Protein AF-A0A516NGD2-F1 (afdb_monomer_lite)

Sequence (242 aa):
MRISSAGPEMNFVAGRLASAFHQLCGKLHDHTSGAADYTRKVGEILSGVDQRSRPSSEFSTPTPTTPVSAVPTPAPTGPALLSGRQALDDLATRYGDRIVFHGTADPLDRLEPRQMSWADGTGRRYPDGEPAICADASYDIPMFMALFKGRTRYGYGTDADGNVIYRAKGAATEDMSGYTGHVHVMDRRHFQLIDLQAPQDWPDPLNGPRTPELRSSTAVEPFAIVKVTMDDFPHPINDYDT

Organism: NCBI:txid1823

Structure (mmCIF, N/CA/C/O backbone):
data_AF-A0A516NGD2-F1
#
_entry.id   AF-A0A516NGD2-F1
#
loop_
_atom_site.group_PDB
_atom_site.id
_atom_site.type_symbol
_atom_site.label_atom_id
_atom_site.label_alt_id
_atom_site.label_comp_id
_atom_site.label_asym_id
_atom_site.label_entity_id
_atom_site.label_seq_id
_atom_site.pdbx_PDB_ins_code
_atom_site.Cartn_x
_atom_site.Cartn_y
_atom_site.Cartn_z
_atom_site.occupancy
_atom_site.B_iso_or_equiv
_atom_site.auth_seq_id
_atom_site.auth_comp_id
_atom_site.auth_asym_id
_atom_site.auth_atom_id
_atom_site.pdbx_PDB_model_num
ATOM 1 N N . MET A 1 1 ? 41.401 19.133 33.599 1.00 40.09 1 MET A N 1
ATOM 2 C CA . MET A 1 1 ? 40.013 18.633 33.676 1.00 40.09 1 MET A CA 1
ATOM 3 C C . MET A 1 1 ? 39.516 18.489 32.241 1.00 40.09 1 MET A C 1
ATOM 5 O O . MET A 1 1 ? 39.347 19.498 31.574 1.00 40.09 1 MET A O 1
ATOM 9 N N . ARG A 1 2 ? 39.472 17.262 31.708 1.00 30.81 2 ARG A N 1
ATOM 10 C CA . ARG A 1 2 ? 39.051 16.947 30.330 1.00 30.81 2 ARG A CA 1
ATOM 11 C C . ARG A 1 2 ? 37.860 15.997 30.429 1.00 30.81 2 ARG A C 1
ATOM 13 O O . ARG A 1 2 ? 37.942 15.025 31.171 1.00 30.81 2 ARG A O 1
ATOM 20 N N . ILE A 1 3 ? 36.777 16.314 29.729 1.00 33.97 3 ILE A N 1
ATOM 21 C CA . ILE A 1 3 ? 35.578 15.479 29.622 1.00 33.97 3 ILE A CA 1
ATOM 22 C C . ILE A 1 3 ? 35.784 14.581 28.396 1.00 33.97 3 ILE A C 1
ATOM 24 O O . ILE A 1 3 ? 36.011 15.094 27.302 1.00 33.97 3 ILE A O 1
ATOM 28 N N . SER A 1 4 ? 35.772 13.260 28.597 1.00 33.34 4 SER A N 1
ATOM 29 C CA . SER A 1 4 ? 35.806 12.265 27.519 1.00 33.34 4 SER A CA 1
ATOM 30 C C . SER A 1 4 ? 34.450 12.189 26.827 1.00 33.34 4 SER A C 1
ATOM 32 O O . SER A 1 4 ? 33.427 11.982 27.478 1.00 33.34 4 SER A O 1
ATOM 34 N N . SER A 1 5 ? 34.466 12.317 25.504 1.00 37.28 5 SER A N 1
ATOM 35 C CA . SER A 1 5 ? 33.369 11.979 24.604 1.00 37.28 5 SER A CA 1
ATOM 36 C C . SER A 1 5 ? 33.184 10.459 24.534 1.00 37.28 5 SER A C 1
ATOM 38 O O . SER A 1 5 ? 34.148 9.710 24.378 1.00 37.28 5 SER A O 1
ATOM 40 N N . ALA A 1 6 ? 31.937 10.001 24.644 1.00 37.28 6 ALA A N 1
ATOM 41 C CA . ALA A 1 6 ? 31.555 8.631 24.318 1.00 37.28 6 ALA A CA 1
ATOM 42 C C . ALA A 1 6 ? 31.657 8.419 22.795 1.00 37.28 6 ALA A C 1
ATOM 44 O O . ALA A 1 6 ? 31.243 9.279 22.018 1.00 37.28 6 ALA A O 1
ATOM 45 N N . GLY A 1 7 ? 32.275 7.307 22.389 1.00 33.75 7 GLY A N 1
ATOM 46 C CA . GLY A 1 7 ? 32.636 7.006 21.003 1.00 33.75 7 GLY A CA 1
ATOM 47 C C . GLY A 1 7 ? 31.509 6.403 20.143 1.00 33.75 7 GLY A C 1
ATOM 48 O O . GLY A 1 7 ? 30.441 6.069 20.654 1.00 33.75 7 GLY A O 1
ATOM 49 N N . PRO A 1 8 ? 31.763 6.221 18.831 1.00 39.81 8 PRO A N 1
ATOM 50 C CA . PRO A 1 8 ? 30.771 5.848 17.818 1.00 39.81 8 PRO A CA 1
ATOM 51 C C . PRO A 1 8 ? 30.452 4.341 17.741 1.00 39.81 8 PRO A C 1
ATOM 53 O O . PRO A 1 8 ? 29.758 3.902 16.827 1.00 39.81 8 PRO A O 1
ATOM 56 N N . GLU A 1 9 ? 30.918 3.525 18.688 1.00 38.12 9 GLU A N 1
ATOM 57 C CA . GLU A 1 9 ? 30.808 2.060 18.598 1.00 38.12 9 GLU A CA 1
ATOM 58 C C . GLU A 1 9 ? 29.441 1.481 19.008 1.00 38.12 9 GLU A C 1
ATOM 60 O O . GLU A 1 9 ? 29.135 0.344 18.656 1.00 38.12 9 GLU A O 1
ATOM 65 N N . MET A 1 10 ? 28.565 2.240 19.681 1.00 34.88 10 MET A N 1
ATOM 66 C CA . MET A 1 10 ? 27.264 1.701 20.121 1.00 34.88 10 MET A CA 1
ATOM 67 C C . MET A 1 10 ? 26.195 1.625 19.018 1.00 34.88 10 MET A C 1
ATOM 69 O O . MET A 1 10 ? 25.249 0.850 19.147 1.00 34.88 10 MET A O 1
ATOM 73 N N . ASN A 1 11 ? 26.359 2.341 17.900 1.00 39.69 11 ASN A N 1
ATOM 74 C CA . ASN A 1 11 ? 25.384 2.310 16.799 1.00 39.69 11 ASN A CA 1
ATOM 75 C C . ASN A 1 11 ? 25.588 1.132 15.832 1.00 39.69 11 ASN A C 1
ATOM 77 O O . ASN A 1 11 ? 24.673 0.778 15.093 1.00 39.69 11 ASN A O 1
ATOM 81 N N . PHE A 1 12 ? 26.749 0.469 15.865 1.00 36.31 12 PHE A N 1
ATOM 82 C CA . PHE A 1 12 ? 27.042 -0.655 14.967 1.00 36.31 12 PHE A CA 1
ATOM 83 C C . PHE A 1 12 ? 26.477 -1.997 15.472 1.00 36.31 12 PHE A C 1
ATOM 85 O O . PHE A 1 12 ? 26.238 -2.919 14.691 1.00 36.31 12 PHE A O 1
ATOM 92 N N . VAL A 1 13 ? 26.216 -2.109 16.780 1.00 36.56 13 VAL A N 1
ATOM 93 C CA . VAL A 1 13 ? 25.693 -3.336 17.409 1.00 36.56 13 VAL A CA 1
ATOM 94 C C . VAL A 1 13 ? 24.165 -3.434 17.283 1.00 36.56 13 VAL A C 1
ATOM 96 O O . VAL A 1 13 ? 23.640 -4.528 17.082 1.00 36.56 13 VAL A O 1
ATOM 99 N N . ALA A 1 14 ? 23.449 -2.303 17.294 1.00 37.84 14 ALA A N 1
ATOM 100 C CA . ALA A 1 14 ? 21.992 -2.271 17.132 1.00 37.84 14 ALA A CA 1
ATOM 101 C C . ALA A 1 14 ? 21.538 -2.672 15.710 1.00 37.84 14 ALA A C 1
ATOM 103 O O . ALA A 1 14 ? 20.575 -3.422 15.559 1.00 37.84 14 ALA A O 1
ATOM 104 N N . GLY A 1 15 ? 22.278 -2.265 14.670 1.00 36.03 15 GLY A N 1
ATOM 105 C CA . GLY A 1 15 ? 21.967 -2.618 13.276 1.00 36.03 15 GLY A CA 1
ATOM 106 C C . GLY A 1 15 ? 22.155 -4.107 12.951 1.00 36.03 15 GLY A C 1
ATOM 107 O O . GLY A 1 15 ? 21.374 -4.690 12.198 1.00 36.03 15 GLY A O 1
ATOM 108 N N . ARG A 1 16 ? 23.140 -4.774 13.572 1.00 34.38 16 ARG A N 1
ATOM 109 C CA . ARG A 1 16 ? 23.372 -6.219 13.372 1.00 34.38 16 ARG A CA 1
ATOM 110 C C . ARG A 1 16 ? 22.339 -7.109 14.074 1.00 34.38 16 ARG A C 1
ATOM 112 O O . ARG A 1 16 ? 22.075 -8.207 13.590 1.00 34.38 16 ARG A O 1
ATOM 119 N N . LEU A 1 17 ? 21.718 -6.640 15.159 1.00 34.41 17 LEU A N 1
ATOM 120 C CA . LEU A 1 17 ? 20.664 -7.381 15.868 1.00 34.41 17 LEU A CA 1
ATOM 121 C C . LEU A 1 17 ? 19.317 -7.363 15.123 1.00 34.41 17 LEU A C 1
ATOM 123 O O . LEU A 1 17 ? 18.627 -8.380 15.109 1.00 34.41 17 LEU A O 1
ATOM 127 N N . ALA A 1 18 ? 18.974 -6.271 14.430 1.00 37.66 18 ALA A N 1
ATOM 128 C CA . ALA A 1 18 ? 17.746 -6.191 13.630 1.00 37.66 18 ALA A CA 1
ATOM 129 C C . ALA A 1 18 ? 17.796 -7.078 12.367 1.00 37.66 18 ALA A C 1
ATOM 131 O O . ALA A 1 18 ? 16.815 -7.741 12.025 1.00 37.66 18 ALA A O 1
ATOM 132 N N . SER A 1 19 ? 18.963 -7.164 11.716 1.00 33.22 19 SER A N 1
ATOM 133 C CA . SER A 1 19 ? 19.155 -7.991 10.514 1.00 33.22 19 SER A CA 1
ATOM 134 C C . SER A 1 19 ? 19.161 -9.499 10.828 1.00 33.22 19 SER A C 1
ATOM 136 O O . SER A 1 19 ? 18.585 -10.300 10.089 1.00 33.22 19 SER A O 1
ATOM 138 N N . ALA A 1 20 ? 19.709 -9.893 11.985 1.00 33.31 20 ALA A N 1
ATOM 139 C CA . ALA A 1 20 ? 19.656 -11.277 12.458 1.00 33.31 20 ALA A CA 1
ATOM 140 C C . ALA A 1 20 ? 18.236 -11.718 12.871 1.00 33.31 20 ALA A C 1
ATOM 142 O O . ALA A 1 20 ? 17.899 -12.890 12.714 1.00 33.31 20 ALA A O 1
ATOM 143 N N . PHE A 1 21 ? 17.379 -10.798 13.336 1.00 34.06 21 PHE A N 1
ATOM 144 C CA . PHE A 1 21 ? 15.986 -11.103 13.690 1.00 34.06 21 PHE A CA 1
ATOM 145 C C . PHE A 1 21 ? 15.119 -11.376 12.447 1.00 34.06 21 PHE A C 1
ATOM 147 O O . PHE A 1 21 ? 14.371 -12.352 12.429 1.00 34.06 21 PHE A O 1
ATOM 154 N N . HIS A 1 22 ? 15.301 -10.615 11.360 1.00 37.09 22 HIS A N 1
ATOM 155 C CA . HIS A 1 22 ? 14.610 -10.875 10.087 1.00 37.09 22 HIS A CA 1
ATOM 156 C C . HIS A 1 22 ? 15.012 -12.222 9.454 1.00 37.09 22 HIS A C 1
ATOM 158 O O . HIS A 1 22 ? 14.155 -12.955 8.959 1.00 37.09 22 HIS A O 1
ATOM 164 N N . GLN A 1 23 ? 16.293 -12.606 9.531 1.00 33.59 23 GLN A N 1
ATOM 165 C CA . GLN A 1 23 ? 16.748 -13.915 9.038 1.00 33.59 23 GLN A CA 1
ATOM 166 C C . GLN A 1 23 ? 16.315 -15.095 9.927 1.00 33.59 23 GLN A C 1
ATOM 168 O O . GLN A 1 23 ? 16.200 -16.218 9.431 1.00 33.59 23 GLN A O 1
ATOM 173 N N . LEU A 1 24 ? 16.053 -14.865 11.219 1.00 28.16 24 LEU A N 1
ATOM 174 C CA . LEU A 1 24 ? 15.573 -15.899 12.141 1.00 28.16 24 LEU A CA 1
ATOM 175 C C . LEU A 1 24 ? 14.060 -16.140 11.999 1.00 28.16 24 LEU A C 1
ATOM 177 O O . LEU A 1 24 ? 13.625 -17.292 12.022 1.00 28.16 24 LEU A O 1
ATOM 181 N N . CYS A 1 25 ? 13.266 -15.090 11.762 1.00 37.00 25 CYS A N 1
ATOM 182 C CA . CYS A 1 25 ? 11.826 -15.214 11.504 1.00 37.00 25 CYS A CA 1
ATOM 183 C C . CYS A 1 25 ? 11.520 -15.985 10.208 1.00 37.00 25 CYS A C 1
ATOM 185 O O . CYS A 1 25 ? 10.548 -16.735 10.165 1.00 37.00 25 CYS A O 1
ATOM 187 N N . GLY A 1 26 ? 12.390 -15.893 9.195 1.00 30.36 26 GLY A N 1
ATOM 188 C CA . GLY A 1 26 ? 12.274 -16.687 7.966 1.00 30.36 26 GLY A CA 1
ATOM 189 C C . GLY A 1 26 ? 12.570 -18.185 8.131 1.00 30.36 26 GLY A C 1
ATOM 190 O O . GLY A 1 26 ? 12.161 -18.971 7.285 1.00 30.36 26 GLY A O 1
ATOM 191 N N . LYS A 1 27 ? 13.256 -18.607 9.206 1.00 30.34 27 LYS A N 1
ATOM 192 C CA . LYS A 1 27 ? 13.671 -20.012 9.421 1.00 30.34 27 LYS A CA 1
ATOM 193 C C . LYS A 1 27 ? 12.853 -20.776 10.463 1.00 30.34 27 LYS A C 1
ATOM 195 O O . LYS A 1 27 ? 13.045 -21.980 10.600 1.00 30.34 27 LYS A O 1
ATOM 200 N N . LEU A 1 28 ? 11.940 -20.123 11.187 1.00 27.69 28 LEU A N 1
ATOM 201 C CA . LEU A 1 28 ? 11.088 -20.792 12.183 1.00 27.69 28 LEU A CA 1
ATOM 202 C C . LEU A 1 28 ? 9.712 -21.233 11.649 1.00 27.69 28 LEU A C 1
ATOM 204 O O . LEU A 1 28 ? 8.942 -21.830 12.395 1.00 27.69 28 LEU A O 1
ATOM 208 N N . HIS A 1 29 ? 9.402 -20.976 10.376 1.00 35.44 29 HIS A N 1
ATOM 209 C CA . HIS A 1 29 ? 8.104 -21.315 9.775 1.00 35.44 29 HIS A CA 1
ATOM 210 C C . HIS A 1 29 ? 7.992 -22.754 9.230 1.00 35.44 29 HIS A C 1
ATOM 212 O O . HIS A 1 29 ? 6.935 -23.123 8.728 1.00 35.44 29 HIS A O 1
ATOM 218 N N . ASP A 1 30 ? 9.025 -23.591 9.393 1.00 33.25 30 ASP A N 1
ATOM 219 C CA . ASP A 1 30 ? 9.012 -24.997 8.942 1.00 33.25 30 ASP A CA 1
ATOM 220 C C . ASP A 1 30 ? 8.508 -26.007 9.989 1.00 33.25 30 ASP A C 1
ATOM 222 O O . ASP A 1 30 ? 8.402 -27.202 9.711 1.00 33.25 30 ASP A O 1
ATOM 226 N N . HIS A 1 31 ? 8.118 -25.566 11.187 1.00 30.78 31 HIS A N 1
ATOM 227 C CA . HIS A 1 31 ? 7.516 -26.457 12.176 1.00 30.78 31 HIS A CA 1
ATOM 228 C C . HIS A 1 31 ? 6.387 -25.767 12.934 1.00 30.78 31 HIS A C 1
ATOM 230 O O . HIS A 1 31 ? 6.628 -25.064 13.907 1.00 30.78 31 HIS A O 1
ATOM 236 N N . THR A 1 32 ? 5.139 -26.015 12.532 1.00 33.62 32 THR A N 1
ATOM 237 C CA . THR A 1 32 ? 4.144 -26.716 13.371 1.00 33.62 32 THR A CA 1
ATOM 238 C C . THR A 1 32 ? 2.768 -26.714 12.708 1.00 33.62 32 THR A C 1
ATOM 240 O O . THR A 1 32 ? 1.991 -25.766 12.764 1.00 33.62 32 THR A O 1
ATOM 243 N N . SER A 1 33 ? 2.454 -27.857 12.106 1.00 35.91 33 SER A N 1
ATOM 244 C CA . SER A 1 33 ? 1.100 -28.330 11.848 1.00 35.91 33 SER A CA 1
ATOM 245 C C . SER A 1 33 ? 0.273 -28.326 13.139 1.00 35.91 33 SER A C 1
ATOM 247 O O . SER A 1 33 ? 0.744 -28.803 14.171 1.00 35.91 33 SER A O 1
ATOM 249 N N . GLY A 1 34 ? -0.974 -27.852 13.084 1.00 30.81 34 GLY A N 1
ATOM 250 C CA . GLY A 1 34 ? -1.869 -27.909 14.246 1.00 30.81 34 GLY A CA 1
ATOM 251 C C . GLY A 1 34 ? -3.224 -27.230 14.066 1.00 30.81 34 GLY A C 1
ATOM 252 O O . GLY A 1 34 ? -3.729 -26.609 14.994 1.00 30.81 34 GLY A O 1
ATOM 253 N N . ALA A 1 35 ? -3.817 -27.309 12.874 1.00 37.53 35 ALA A N 1
ATOM 254 C CA . ALA A 1 35 ? -5.177 -26.845 12.623 1.00 37.53 35 ALA A CA 1
ATOM 255 C C . ALA A 1 35 ? -6.201 -27.888 13.106 1.00 37.53 35 ALA A C 1
ATOM 257 O O . ALA A 1 35 ? -6.669 -28.690 12.307 1.00 37.53 35 ALA A O 1
ATOM 258 N N . ALA A 1 36 ? -6.520 -27.897 14.402 1.00 35.91 36 ALA A N 1
ATOM 259 C CA . ALA A 1 36 ? -7.745 -28.483 14.968 1.00 35.91 36 ALA A CA 1
ATOM 260 C C . ALA A 1 36 ? -7.751 -28.275 16.491 1.00 35.91 36 ALA A C 1
ATOM 262 O O . ALA A 1 36 ? -7.152 -29.081 17.183 1.00 35.91 36 ALA A O 1
ATOM 263 N N . ASP A 1 37 ? -8.365 -27.190 16.993 1.00 35.72 37 ASP A N 1
ATOM 264 C CA . ASP A 1 37 ? -9.028 -27.162 18.327 1.00 35.72 37 ASP A CA 1
ATOM 265 C C . ASP A 1 37 ? -9.559 -25.786 18.791 1.00 35.72 37 ASP A C 1
ATOM 267 O O . ASP A 1 37 ? -9.915 -25.602 19.956 1.00 35.72 37 ASP A O 1
ATOM 271 N N . TYR A 1 38 ? -9.674 -24.778 17.919 1.00 38.53 38 TYR A N 1
ATOM 272 C CA . TYR A 1 38 ? -9.992 -23.418 18.388 1.00 38.53 38 TYR A CA 1
ATOM 273 C C . TYR A 1 38 ? -11.460 -22.980 18.311 1.00 38.53 38 TYR A C 1
ATOM 275 O O . TYR A 1 38 ? -11.790 -21.880 18.751 1.00 38.53 38 TYR A O 1
ATOM 283 N N . THR A 1 39 ? -12.381 -23.831 17.851 1.00 39.03 39 THR A N 1
ATOM 284 C CA . THR A 1 39 ? -13.818 -23.490 17.815 1.00 39.03 39 THR A CA 1
ATOM 285 C C . THR A 1 39 ? -14.482 -23.525 19.200 1.00 39.03 39 THR A C 1
ATOM 287 O O . THR A 1 39 ? -15.638 -23.136 19.335 1.00 39.03 39 THR A O 1
ATOM 290 N N . ARG A 1 40 ? -13.766 -23.946 20.257 1.00 34.81 40 ARG A N 1
ATOM 291 C CA . ARG A 1 40 ? -14.310 -24.048 21.626 1.00 34.81 40 ARG A CA 1
ATOM 292 C C . ARG A 1 40 ? -13.938 -22.886 22.559 1.00 34.81 40 ARG A C 1
ATOM 294 O O . ARG A 1 40 ? -14.572 -22.731 23.593 1.00 34.81 40 ARG A O 1
ATOM 301 N N . LYS A 1 41 ? -12.967 -22.032 22.207 1.00 37.47 41 LYS A N 1
ATOM 302 C CA . LYS A 1 41 ? -12.427 -20.998 23.124 1.00 37.47 41 LYS A CA 1
ATOM 303 C C . LYS A 1 41 ? -12.948 -19.571 22.931 1.00 37.47 41 LYS A C 1
ATOM 305 O O . LYS A 1 41 ? -12.530 -18.676 23.656 1.00 37.47 41 LYS A O 1
ATOM 310 N N . VAL A 1 42 ? -13.888 -19.348 22.012 1.00 42.31 42 VAL A N 1
ATOM 311 C CA . VAL A 1 42 ? -14.516 -18.024 21.816 1.00 42.31 42 VAL A CA 1
ATOM 312 C C . VAL A 1 42 ? -15.747 -17.826 22.726 1.00 42.31 42 VAL A C 1
ATOM 314 O O . VAL A 1 42 ? -16.157 -16.696 22.961 1.00 42.31 42 VAL A O 1
ATOM 317 N N . GLY A 1 43 ? -16.291 -18.894 23.326 1.00 39.72 43 GLY A N 1
ATOM 318 C CA . GLY A 1 43 ? -17.470 -18.824 24.205 1.00 39.72 43 GLY A CA 1
ATOM 319 C C . GLY A 1 43 ? -17.202 -18.550 25.694 1.00 39.72 43 GLY A C 1
ATOM 320 O O . GLY A 1 43 ? -18.118 -18.153 26.403 1.00 39.72 43 GLY A O 1
ATOM 321 N N . GLU A 1 44 ? -15.974 -18.729 26.194 1.00 40.25 44 GLU A N 1
ATOM 322 C CA . GLU A 1 44 ? -15.703 -18.703 27.648 1.00 40.25 44 GLU A CA 1
ATOM 323 C C . GLU A 1 44 ? -15.077 -17.394 28.168 1.00 40.25 44 GLU A C 1
ATOM 325 O O . GLU A 1 44 ? -15.012 -17.184 29.376 1.00 40.25 44 GLU A O 1
ATOM 330 N N . ILE A 1 45 ? -14.680 -16.459 27.296 1.00 43.56 45 ILE A N 1
ATOM 331 C CA . ILE A 1 45 ? -13.966 -15.230 27.713 1.00 43.56 45 ILE A CA 1
ATOM 332 C C . ILE A 1 45 ? -14.919 -14.065 28.070 1.00 43.56 45 ILE A C 1
ATOM 334 O O . ILE A 1 45 ? -14.492 -13.075 28.655 1.00 43.56 45 ILE A O 1
ATOM 338 N N . LEU A 1 46 ? -16.232 -14.203 27.844 1.00 37.50 46 LEU A N 1
ATOM 339 C CA . LEU A 1 46 ? -17.240 -13.213 28.274 1.00 37.50 46 LEU A CA 1
ATOM 340 C C . LEU A 1 46 ? -17.983 -13.580 29.574 1.00 37.50 46 LEU A C 1
ATOM 342 O O . LEU A 1 46 ? -18.929 -12.894 29.942 1.00 37.50 46 LEU A O 1
ATOM 346 N N . SER A 1 47 ? -17.549 -14.618 30.300 1.00 38.97 47 SER A N 1
ATOM 347 C CA . SER A 1 47 ? -18.214 -15.067 31.544 1.00 38.97 47 SER A CA 1
ATOM 348 C C . SER A 1 47 ? -17.366 -14.896 32.817 1.00 38.97 47 SER A C 1
ATOM 350 O O . SER A 1 47 ? -17.740 -15.389 33.877 1.00 38.97 47 SER A O 1
ATOM 352 N N . GLY A 1 48 ? -16.203 -14.240 32.729 1.00 33.75 48 GLY A N 1
ATOM 353 C CA . GLY A 1 48 ? -15.147 -14.332 33.748 1.00 33.75 48 GLY A CA 1
ATOM 354 C C . GLY A 1 48 ? -14.809 -13.062 34.530 1.00 33.75 48 GLY A C 1
ATOM 355 O O . GLY A 1 48 ? -13.783 -13.053 35.204 1.00 33.75 48 GLY A O 1
ATOM 356 N N . VAL A 1 49 ? -15.610 -11.996 34.452 1.00 36.03 49 VAL A N 1
ATOM 357 C CA . VAL A 1 49 ? -15.379 -10.763 35.228 1.00 36.03 49 VAL A CA 1
ATOM 358 C C . VAL A 1 49 ? -16.680 -10.339 35.895 1.00 36.03 49 VAL A C 1
ATOM 360 O O . VAL A 1 49 ? -17.382 -9.485 35.382 1.00 36.03 49 VAL A O 1
ATOM 363 N N . ASP A 1 50 ? -17.028 -11.011 36.992 1.00 35.88 50 ASP A N 1
ATOM 364 C CA . ASP A 1 50 ? -17.747 -10.413 38.128 1.00 35.88 50 ASP A CA 1
ATOM 365 C C . ASP A 1 50 ? -18.028 -11.476 39.194 1.00 35.88 50 ASP A C 1
ATOM 367 O O . ASP A 1 50 ? -19.137 -11.990 39.303 1.00 35.88 50 ASP A O 1
ATOM 371 N N . GLN A 1 51 ? -17.031 -11.824 40.016 1.00 34.78 51 GLN A N 1
ATOM 372 C CA . GLN A 1 51 ? -17.305 -12.393 41.340 1.00 34.78 51 GLN A CA 1
ATOM 373 C C . GLN A 1 51 ? -16.233 -12.007 42.369 1.00 34.78 51 GLN A C 1
ATOM 375 O O . GLN A 1 51 ? -15.046 -12.245 42.162 1.00 34.78 51 GLN A O 1
ATOM 380 N N . ARG A 1 52 ? -16.736 -11.571 43.539 1.00 30.41 52 ARG A N 1
ATOM 381 C CA . ARG A 1 52 ? -16.080 -11.305 44.842 1.00 30.41 52 ARG A CA 1
ATOM 382 C C . ARG A 1 52 ? -15.495 -9.885 44.946 1.00 30.41 52 ARG A C 1
ATOM 384 O O . ARG A 1 52 ? -14.479 -9.582 44.349 1.00 30.41 52 ARG A O 1
ATOM 391 N N . SER A 1 53 ? -16.050 -8.958 45.732 1.00 32.34 53 SER A N 1
ATOM 392 C CA . SER A 1 53 ? -16.374 -9.114 47.158 1.00 32.34 53 SER A CA 1
ATOM 393 C C . SER A 1 53 ? -17.321 -8.006 47.669 1.00 32.34 53 SER A C 1
ATOM 395 O O . SER A 1 53 ? -17.110 -6.828 47.403 1.00 32.34 53 SER A O 1
ATOM 397 N N . ARG A 1 54 ? -18.322 -8.391 48.470 1.00 34.34 54 ARG A N 1
ATOM 398 C CA . ARG A 1 54 ? -19.053 -7.580 49.476 1.00 34.34 54 ARG A CA 1
ATOM 399 C C . ARG A 1 54 ? -18.954 -8.368 50.799 1.00 34.34 54 ARG A C 1
ATOM 401 O O . ARG A 1 54 ? -18.852 -9.595 50.701 1.00 34.34 54 ARG A O 1
ATOM 408 N N . PRO A 1 55 ? -18.947 -7.752 52.001 1.00 41.56 55 PRO A N 1
ATOM 409 C CA . PRO A 1 55 ? -20.093 -7.008 52.560 1.00 41.56 55 PRO A CA 1
ATOM 410 C C . PRO A 1 55 ? -19.666 -5.676 53.239 1.00 41.56 55 PRO A C 1
ATOM 412 O O . PRO A 1 55 ? -18.483 -5.433 53.427 1.00 41.56 55 PRO A O 1
ATOM 415 N N . SER A 1 56 ? -20.543 -4.695 53.479 1.00 34.09 56 SER A N 1
ATOM 416 C CA . SER A 1 56 ? -21.557 -4.694 54.547 1.00 34.09 56 SER A CA 1
ATOM 417 C C . SER A 1 56 ? -22.739 -3.761 54.255 1.00 34.09 56 SER A C 1
ATOM 419 O O . SER A 1 56 ? -22.663 -2.843 53.445 1.00 34.09 56 SER A O 1
ATOM 421 N N . SER A 1 57 ? -23.841 -4.083 54.924 1.00 35.34 57 SER A N 1
ATOM 422 C CA . SER A 1 57 ? -25.195 -3.528 54.892 1.00 35.34 57 SER A CA 1
ATOM 423 C C . SER A 1 57 ? -25.320 -2.047 55.255 1.00 35.34 57 SER A C 1
ATOM 425 O O . SER A 1 57 ? -24.722 -1.637 56.240 1.00 35.34 57 SER A O 1
ATOM 427 N N . GLU A 1 58 ? -26.228 -1.331 54.576 1.00 32.88 58 GLU A N 1
ATOM 428 C CA . GLU A 1 58 ? -27.331 -0.589 55.214 1.00 32.88 58 GLU A CA 1
ATOM 429 C C . GLU A 1 58 ? -28.381 -0.102 54.184 1.00 32.88 58 GLU A C 1
ATOM 431 O O . GLU A 1 58 ? -28.075 0.514 53.170 1.00 32.88 58 GLU A O 1
ATOM 436 N N . PHE A 1 59 ? -29.625 -0.507 54.451 1.00 35.94 59 PHE A N 1
ATOM 437 C CA . PHE A 1 59 ? -30.928 0.130 54.212 1.00 35.94 59 PHE A CA 1
ATOM 438 C C . PHE A 1 59 ? -31.109 1.241 53.147 1.00 35.94 59 PHE A C 1
ATOM 440 O O . PHE A 1 59 ? -30.708 2.384 53.340 1.00 35.94 59 PHE A O 1
ATOM 447 N N . SER A 1 60 ? -31.910 0.943 52.112 1.00 35.62 60 SER A N 1
ATOM 448 C CA . SER A 1 60 ? -33.143 1.673 51.720 1.00 35.62 60 SER A CA 1
ATOM 449 C C . SER A 1 60 ? -33.624 1.185 50.348 1.00 35.62 60 SER A C 1
ATOM 451 O O . SER A 1 60 ? -32.868 1.186 49.382 1.00 35.62 60 SER A O 1
ATOM 453 N N . THR A 1 61 ? -34.882 0.758 50.245 1.00 43.06 61 THR A N 1
ATOM 454 C CA . THR A 1 61 ? -35.523 0.358 48.980 1.00 43.06 61 THR A CA 1
ATOM 455 C C . THR A 1 61 ? -36.198 1.547 48.298 1.00 43.06 61 THR A C 1
ATOM 457 O O . THR A 1 61 ? -37.122 2.114 48.886 1.00 43.06 61 THR A O 1
ATOM 460 N N . PRO A 1 62 ? -35.863 1.848 47.034 1.00 46.00 62 PRO A N 1
ATOM 461 C CA . PRO A 1 62 ? -36.778 2.502 46.118 1.00 46.00 62 PRO A CA 1
ATOM 462 C C . PRO A 1 62 ? -37.303 1.524 45.054 1.00 46.00 62 PRO A C 1
ATOM 464 O O . PRO A 1 62 ? -36.624 0.606 44.599 1.00 46.00 62 PRO A O 1
ATOM 467 N N . THR A 1 63 ? -38.563 1.745 44.705 1.00 44.97 63 THR A N 1
ATOM 468 C CA . THR A 1 63 ? -39.426 1.049 43.745 1.00 44.97 63 THR A CA 1
ATOM 469 C C . THR A 1 63 ? -38.738 0.728 42.404 1.00 44.97 63 THR A C 1
ATOM 471 O O . THR A 1 63 ? -38.072 1.604 41.850 1.00 44.97 63 THR A O 1
ATOM 474 N N . PRO A 1 64 ? -38.918 -0.477 41.822 1.00 41.09 64 PRO A N 1
ATOM 475 C CA . PRO A 1 64 ? -38.333 -0.811 40.528 1.00 41.09 64 PRO A CA 1
ATOM 476 C C . PRO A 1 64 ? -39.133 -0.161 39.392 1.00 41.09 64 PRO A C 1
ATOM 478 O O . PRO A 1 64 ? -40.208 -0.629 39.021 1.00 41.09 64 PRO A O 1
ATOM 481 N N . THR A 1 65 ? -38.591 0.909 38.813 1.00 46.06 65 THR A N 1
ATOM 482 C CA . THR A 1 65 ? -38.984 1.361 37.474 1.00 46.06 65 THR A CA 1
ATOM 483 C C . THR A 1 65 ? -38.241 0.494 36.465 1.00 46.06 65 THR A C 1
ATOM 485 O O . THR A 1 65 ? -37.012 0.497 36.413 1.00 46.06 65 THR A O 1
ATOM 488 N N . THR A 1 66 ? -38.985 -0.289 35.692 1.00 47.06 66 THR A N 1
ATOM 489 C CA . THR A 1 66 ? -38.485 -1.147 34.615 1.00 47.06 66 THR A CA 1
ATOM 490 C C . THR A 1 66 ? -37.592 -0.339 33.660 1.00 47.06 66 THR A C 1
ATOM 492 O O . THR A 1 66 ? -38.058 0.676 33.136 1.00 47.06 66 THR A O 1
ATOM 495 N N . PRO A 1 67 ? -36.335 -0.740 33.387 1.00 50.53 67 PRO A N 1
ATOM 496 C CA . PRO A 1 67 ? -35.568 -0.109 32.327 1.00 50.53 67 PRO A CA 1
ATOM 497 C C . PRO A 1 67 ? -36.203 -0.489 30.988 1.00 50.53 67 PRO A C 1
ATOM 499 O O . PRO A 1 67 ? -36.359 -1.667 30.660 1.00 50.53 67 PRO A O 1
ATOM 502 N N . VAL A 1 68 ? -36.600 0.527 30.225 1.00 52.09 68 VAL A N 1
ATOM 503 C CA . VAL A 1 68 ? -36.974 0.387 28.817 1.00 52.09 68 VAL A CA 1
ATOM 504 C C . VAL A 1 68 ? -35.794 -0.281 28.117 1.00 52.09 68 VAL A C 1
ATOM 506 O O . VAL A 1 68 ? -34.697 0.275 28.099 1.00 52.09 68 VAL A O 1
ATOM 509 N N . SER A 1 69 ? -36.000 -1.495 27.596 1.00 49.50 69 SER A N 1
ATOM 510 C CA . SER A 1 69 ? -35.011 -2.171 26.756 1.00 49.50 69 SER A CA 1
ATOM 511 C C . SER A 1 69 ? -34.657 -1.243 25.602 1.00 49.50 69 SER A C 1
ATOM 513 O O . SER A 1 69 ? -35.483 -1.005 24.721 1.00 49.50 69 SER A O 1
ATOM 515 N N . ALA A 1 70 ? -33.442 -0.697 25.626 1.00 53.53 70 ALA A N 1
ATOM 516 C CA . ALA A 1 70 ? -32.873 -0.054 24.460 1.00 53.53 70 ALA A CA 1
ATOM 517 C C . ALA A 1 70 ? -32.844 -1.107 23.349 1.00 53.53 70 ALA A C 1
ATOM 519 O O . ALA A 1 70 ? -32.246 -2.173 23.509 1.00 53.53 70 ALA A O 1
ATOM 520 N N . VAL A 1 71 ? -33.554 -0.834 22.255 1.00 57.66 71 VAL A N 1
ATOM 521 C CA . VAL A 1 71 ? -33.478 -1.642 21.038 1.00 57.66 71 VAL A CA 1
ATOM 522 C C . VAL A 1 71 ? -31.994 -1.735 20.662 1.00 57.66 71 VAL A C 1
ATOM 524 O O . VAL A 1 71 ? -31.356 -0.684 20.558 1.00 57.66 71 VAL A O 1
ATOM 527 N N . PRO A 1 72 ? -31.415 -2.940 20.498 1.00 47.78 72 PRO A N 1
ATOM 528 C CA . PRO A 1 72 ? -30.027 -3.061 20.087 1.00 47.78 72 PRO A CA 1
ATOM 529 C C . PRO A 1 72 ? -29.877 -2.407 18.716 1.00 47.78 72 PRO A C 1
ATOM 531 O O . PRO A 1 72 ? -30.459 -2.870 17.734 1.00 47.78 72 PRO A O 1
ATOM 534 N N . THR A 1 73 ? -29.126 -1.311 18.649 1.00 54.47 73 THR A N 1
ATOM 535 C CA . THR A 1 73 ? -28.717 -0.722 17.376 1.00 54.47 73 THR A CA 1
ATOM 536 C C . THR A 1 73 ? -27.949 -1.796 16.603 1.00 54.47 73 THR A C 1
ATOM 538 O O . THR A 1 73 ? -26.996 -2.350 17.161 1.00 54.47 73 THR A O 1
ATOM 541 N N . PRO A 1 74 ? -28.340 -2.144 15.363 1.00 52.34 74 PRO A N 1
ATOM 542 C CA . PRO A 1 74 ? -27.589 -3.110 14.576 1.00 52.34 74 PRO A CA 1
ATOM 543 C C . PRO A 1 74 ? -26.148 -2.617 14.430 1.00 52.34 74 PRO A C 1
ATOM 545 O O . PRO A 1 74 ? -25.910 -1.449 14.117 1.00 52.34 74 PRO A O 1
ATOM 548 N N . ALA A 1 75 ? -25.190 -3.503 14.709 1.00 57.09 75 ALA A N 1
ATOM 549 C CA . ALA A 1 75 ? -23.780 -3.212 14.499 1.00 57.09 75 ALA A CA 1
ATOM 550 C C . ALA A 1 75 ? -23.564 -2.834 13.021 1.00 57.09 75 ALA A C 1
ATOM 552 O O . ALA A 1 75 ? -24.178 -3.459 12.152 1.00 57.09 75 ALA A O 1
ATOM 553 N N . PRO A 1 76 ? -22.738 -1.817 12.719 1.00 59.44 76 PRO A N 1
ATOM 554 C CA . PRO A 1 76 ? -22.494 -1.409 11.342 1.00 59.44 76 PRO A CA 1
ATOM 555 C C . PRO A 1 76 ? -21.959 -2.595 10.531 1.00 59.44 76 PRO A C 1
ATOM 557 O O . PRO A 1 76 ? -20.977 -3.227 10.909 1.00 59.44 76 PRO A O 1
ATOM 560 N N . THR A 1 77 ? -22.626 -2.900 9.419 1.00 73.06 77 THR A N 1
ATOM 561 C CA . THR A 1 77 ? -22.378 -4.060 8.545 1.00 73.06 77 THR A CA 1
ATOM 562 C C . THR A 1 77 ? -21.180 -3.883 7.600 1.00 73.06 77 THR A C 1
ATOM 564 O O . THR A 1 77 ? -21.106 -4.557 6.580 1.00 73.06 77 THR A O 1
ATOM 567 N N . GLY A 1 78 ? -20.259 -2.967 7.903 1.00 82.94 78 GLY A N 1
ATOM 568 C CA . GLY A 1 78 ? -19.142 -2.599 7.031 1.00 82.94 78 GLY A CA 1
ATOM 569 C C . GLY A 1 78 ? -17.818 -2.465 7.784 1.00 82.94 78 GLY A C 1
ATOM 570 O O . GLY A 1 78 ? -17.791 -2.607 9.011 1.00 82.94 78 GLY A O 1
ATOM 571 N N . PRO A 1 79 ? -16.716 -2.185 7.068 1.00 92.56 79 PRO A N 1
ATOM 572 C CA . PRO A 1 79 ? -15.411 -1.998 7.684 1.00 92.56 79 PRO A CA 1
ATOM 573 C C . PRO A 1 79 ? -15.443 -0.897 8.742 1.00 92.56 79 PRO A C 1
ATOM 575 O O . PRO A 1 79 ? -16.081 0.145 8.570 1.00 92.56 79 PRO A O 1
ATOM 578 N N . ALA A 1 80 ? -14.683 -1.095 9.818 1.00 95.94 80 ALA A N 1
ATOM 579 C CA . ALA A 1 80 ? -14.437 -0.035 10.781 1.00 95.94 80 ALA A CA 1
ATOM 580 C C . ALA A 1 80 ? -13.697 1.124 10.095 1.00 95.94 80 ALA A C 1
ATOM 582 O O . ALA A 1 80 ? -12.623 0.929 9.524 1.00 95.94 80 ALA A O 1
ATOM 583 N N . LEU A 1 81 ? -14.258 2.331 10.163 1.00 97.31 81 LEU A N 1
ATOM 584 C CA . LEU A 1 81 ? -13.615 3.534 9.641 1.00 97.31 81 LEU A CA 1
ATOM 585 C C . LEU A 1 81 ? -12.776 4.179 10.742 1.00 97.31 81 LEU A C 1
ATOM 587 O O . LEU A 1 81 ? -13.300 4.587 11.778 1.00 97.31 81 LEU A O 1
ATOM 591 N N . LEU A 1 82 ? -11.472 4.256 10.506 1.00 98.19 82 LEU A N 1
ATOM 592 C CA . LEU A 1 82 ? -10.482 4.805 11.427 1.00 98.19 82 LEU A CA 1
ATOM 593 C C . LEU A 1 82 ? -9.699 5.926 10.736 1.00 98.19 82 LEU A C 1
ATOM 595 O O . LEU A 1 82 ? -9.874 6.195 9.543 1.00 98.19 82 LEU A O 1
ATOM 599 N N . SER A 1 83 ? -8.837 6.621 11.471 1.00 98.25 83 SER A N 1
ATOM 600 C CA . SER A 1 83 ? -8.013 7.691 10.903 1.00 98.25 83 SER A CA 1
ATOM 601 C C . SER A 1 83 ? -6.667 7.810 11.602 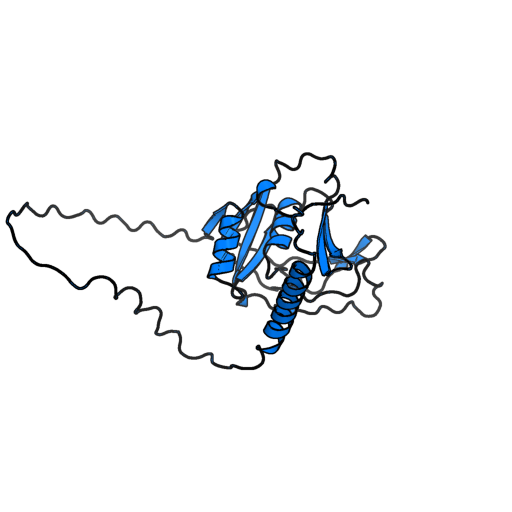1.00 98.25 83 SER A C 1
ATOM 603 O O . SER A 1 83 ? -6.569 7.577 12.806 1.00 98.25 83 SER A O 1
ATOM 605 N N . GLY A 1 84 ? -5.668 8.230 10.832 1.00 98.25 84 GLY A N 1
ATOM 606 C CA . GLY A 1 84 ? -4.328 8.542 11.302 1.00 98.25 84 GLY A CA 1
ATOM 607 C C . GLY A 1 84 ? -3.407 7.330 11.410 1.00 98.25 84 GLY A C 1
ATOM 608 O O . GLY A 1 84 ? -3.849 6.180 11.518 1.00 98.25 84 GLY A O 1
ATOM 609 N N . ARG A 1 85 ? -2.099 7.592 11.426 1.00 98.00 85 ARG A N 1
ATOM 610 C CA . ARG A 1 85 ? -1.067 6.549 11.525 1.00 98.00 85 ARG A CA 1
ATOM 611 C C . ARG A 1 85 ? -1.175 5.704 12.794 1.00 98.00 85 ARG A C 1
ATOM 613 O O . ARG A 1 85 ? -1.024 4.490 12.712 1.00 98.00 85 ARG A O 1
ATOM 620 N N . GLN A 1 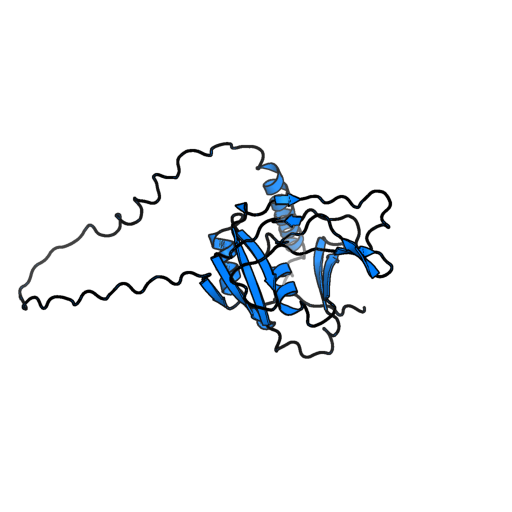86 ? -1.525 6.306 13.932 1.00 98.44 86 GLN A N 1
ATOM 621 C CA . GLN A 1 86 ? -1.661 5.572 15.197 1.00 98.44 86 GLN A CA 1
ATOM 622 C C . GLN A 1 86 ? -2.659 4.406 15.090 1.00 98.44 86 GLN A C 1
ATOM 624 O O . GLN A 1 86 ? -2.429 3.342 15.654 1.00 98.44 86 GLN A O 1
ATOM 629 N N . ALA A 1 87 ? -3.741 4.560 14.318 1.00 98.56 87 ALA A N 1
ATOM 630 C CA . ALA A 1 87 ? -4.690 3.471 14.105 1.00 98.56 87 ALA A CA 1
ATOM 631 C C . ALA A 1 87 ? -4.067 2.299 13.326 1.00 98.56 87 ALA A C 1
ATOM 633 O O . ALA A 1 87 ? -4.381 1.143 13.606 1.00 98.56 87 ALA A O 1
ATOM 634 N N . LEU A 1 88 ? -3.173 2.571 12.368 1.00 98.50 88 LEU A N 1
ATOM 635 C CA . LEU A 1 88 ? -2.421 1.528 11.665 1.00 98.50 88 LEU A CA 1
ATOM 636 C C . LEU A 1 88 ? -1.421 0.838 12.595 1.00 98.50 88 LEU A C 1
ATOM 638 O O . LEU A 1 88 ? -1.339 -0.388 12.568 1.00 98.50 88 LEU A O 1
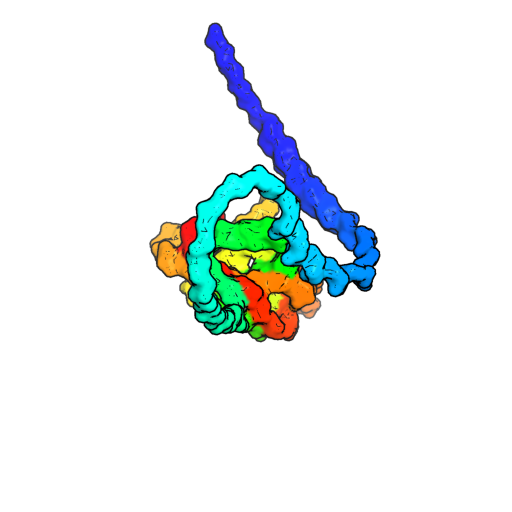ATOM 642 N N . ASP A 1 89 ? -0.730 1.595 13.449 1.00 98.38 89 ASP A N 1
ATOM 643 C CA . ASP A 1 89 ? 0.183 1.047 14.461 1.00 98.38 89 ASP A CA 1
ATOM 644 C C . ASP A 1 89 ? -0.537 0.115 15.443 1.00 98.38 89 ASP A C 1
ATOM 646 O O . ASP A 1 89 ? -0.071 -0.998 15.715 1.00 98.38 89 ASP A O 1
ATOM 650 N N . ASP A 1 90 ? -1.706 0.529 15.931 1.00 98.44 90 ASP A N 1
ATOM 651 C CA . ASP A 1 90 ? -2.523 -0.263 16.850 1.00 98.44 90 ASP A CA 1
ATOM 652 C C . ASP A 1 90 ? -3.007 -1.562 16.187 1.00 98.44 90 ASP A C 1
ATOM 654 O O . ASP A 1 90 ? -2.969 -2.636 16.798 1.00 98.44 90 ASP A O 1
ATOM 658 N N . LEU A 1 91 ? -3.436 -1.492 14.921 1.00 98.31 91 LEU A N 1
ATOM 659 C CA . LEU A 1 91 ? -3.856 -2.662 14.147 1.00 98.31 91 LEU A CA 1
ATOM 660 C C . LEU A 1 91 ? -2.681 -3.607 13.864 1.00 98.31 91 LEU A C 1
ATOM 662 O O . LEU A 1 91 ? -2.812 -4.812 14.092 1.00 98.31 91 LEU A O 1
ATOM 666 N N . ALA A 1 92 ? -1.537 -3.081 13.424 1.00 97.94 92 ALA A N 1
ATOM 667 C CA . ALA A 1 92 ? -0.324 -3.858 13.175 1.00 97.94 92 ALA A CA 1
ATOM 668 C C . ALA A 1 92 ? 0.159 -4.562 14.451 1.00 97.94 92 ALA A C 1
ATOM 670 O O . ALA A 1 92 ? 0.421 -5.763 14.433 1.00 97.94 92 ALA A O 1
ATOM 671 N N . THR A 1 93 ? 0.173 -3.855 15.582 1.00 98.19 93 THR A N 1
ATOM 672 C CA . THR A 1 93 ? 0.554 -4.415 16.889 1.00 98.19 93 THR A CA 1
ATOM 673 C C . THR A 1 93 ? -0.416 -5.503 17.344 1.00 98.19 93 THR A C 1
ATOM 675 O O . THR A 1 93 ? -0.006 -6.557 17.833 1.00 98.19 93 THR A O 1
ATOM 678 N N . ARG A 1 94 ? -1.723 -5.271 17.190 1.00 97.94 94 ARG A N 1
ATOM 679 C CA . ARG A 1 94 ? -2.758 -6.199 17.656 1.00 97.94 94 ARG A CA 1
ATOM 680 C C . ARG A 1 94 ? -2.840 -7.468 16.812 1.00 97.94 94 ARG A C 1
ATOM 682 O O . ARG A 1 94 ? -3.085 -8.553 17.352 1.00 97.94 94 ARG A O 1
ATOM 689 N N . TYR A 1 95 ? -2.722 -7.340 15.495 1.00 97.56 95 TYR A N 1
ATOM 690 C CA . TYR A 1 95 ? -2.982 -8.441 14.574 1.00 97.56 95 TYR A CA 1
ATOM 691 C C . TYR A 1 95 ? -1.719 -9.090 14.009 1.00 97.56 95 TYR A C 1
ATOM 693 O O . TYR A 1 95 ? -1.780 -10.286 13.718 1.00 97.56 95 TYR A O 1
ATOM 701 N N . GLY A 1 96 ? -0.596 -8.374 13.950 1.00 97.06 96 GLY A N 1
ATOM 702 C CA . GLY A 1 96 ? 0.679 -8.892 13.463 1.00 97.06 96 GLY A CA 1
ATOM 703 C C . GLY A 1 96 ? 0.594 -9.375 12.016 1.00 97.06 96 GLY A C 1
ATOM 704 O O . GLY A 1 96 ? -0.002 -8.729 11.160 1.00 97.06 96 GLY A O 1
ATOM 705 N N . ASP A 1 97 ? 1.141 -10.559 11.765 1.00 96.81 97 ASP A N 1
ATOM 706 C CA . ASP A 1 97 ? 1.181 -11.239 10.464 1.00 96.81 97 ASP A CA 1
ATOM 707 C C . ASP A 1 97 ? -0.188 -11.714 9.941 1.00 96.81 97 ASP A C 1
ATOM 709 O O . ASP A 1 97 ? -0.305 -12.154 8.797 1.00 96.81 97 ASP A O 1
ATOM 713 N N . ARG A 1 98 ? -1.246 -11.614 10.753 1.00 98.06 98 ARG A N 1
ATOM 714 C CA . ARG A 1 98 ? -2.609 -12.014 10.370 1.00 98.06 98 ARG A CA 1
ATOM 715 C C . ARG A 1 98 ? -3.295 -11.012 9.451 1.00 98.06 98 ARG A C 1
ATOM 717 O O . ARG A 1 98 ? -4.393 -11.297 8.972 1.00 98.06 98 ARG A O 1
ATOM 724 N N . ILE A 1 99 ? -2.687 -9.851 9.222 1.00 98.56 99 ILE A N 1
ATOM 725 C CA . ILE A 1 99 ? -3.261 -8.791 8.399 1.00 98.56 99 ILE A CA 1
ATOM 726 C C . ILE A 1 99 ? -2.307 -8.353 7.300 1.00 98.56 99 ILE A C 1
ATOM 728 O O . ILE A 1 99 ? -1.098 -8.550 7.378 1.00 98.56 99 ILE A O 1
ATOM 732 N N . VAL A 1 100 ? -2.888 -7.771 6.261 1.00 98.69 100 VAL A N 1
ATOM 733 C CA . VAL A 1 100 ? -2.173 -7.129 5.159 1.00 98.69 100 VAL A CA 1
ATOM 734 C C . VAL A 1 100 ? -2.847 -5.813 4.808 1.00 98.69 100 VAL A C 1
ATOM 736 O O . VAL A 1 100 ? -4.009 -5.578 5.157 1.00 98.69 100 VAL A O 1
ATOM 739 N N . PHE A 1 101 ? -2.117 -4.975 4.086 1.00 98.69 101 PHE A N 1
ATOM 740 C CA . PHE A 1 101 ? -2.485 -3.596 3.819 1.00 98.69 101 PHE A CA 1
ATOM 741 C C . PHE A 1 101 ? -2.539 -3.320 2.313 1.00 98.69 101 PHE A C 1
ATOM 743 O O . PHE A 1 101 ? -1.662 -3.740 1.559 1.00 98.69 101 PHE A O 1
ATOM 750 N N . HIS A 1 102 ? -3.559 -2.583 1.868 1.00 98.44 102 HIS A N 1
ATOM 751 C CA . HIS A 1 102 ? -3.681 -2.101 0.488 1.00 98.44 102 HIS A CA 1
ATOM 752 C C . HIS A 1 102 ? -4.048 -0.616 0.442 1.00 98.44 102 HIS A C 1
ATOM 754 O O . HIS A 1 102 ? -4.930 -0.165 1.166 1.00 98.44 102 HIS A O 1
ATOM 760 N N . GLY A 1 103 ? -3.381 0.145 -0.426 1.00 98.00 103 GLY A N 1
ATOM 761 C CA . GLY A 1 103 ? -3.556 1.592 -0.538 1.00 98.00 103 GLY A CA 1
ATOM 762 C C . GLY A 1 103 ? -4.406 2.028 -1.729 1.00 98.00 103 GLY A C 1
ATOM 763 O O . GLY A 1 103 ? -4.124 1.668 -2.880 1.00 98.00 103 GLY A O 1
ATOM 764 N N . THR A 1 104 ? -5.399 2.881 -1.480 1.00 97.44 104 THR A N 1
ATOM 765 C CA . THR A 1 104 ? -6.214 3.526 -2.523 1.00 97.44 104 THR A CA 1
ATOM 766 C C . THR A 1 104 ? -6.474 4.996 -2.207 1.00 97.44 104 THR A C 1
ATOM 768 O O . THR A 1 104 ? -6.337 5.449 -1.073 1.00 97.44 104 THR A O 1
ATOM 771 N N . ALA A 1 105 ? -6.864 5.757 -3.231 1.00 96.31 105 ALA A N 1
ATOM 772 C CA . ALA A 1 105 ? -7.297 7.138 -3.049 1.00 96.31 105 ALA A CA 1
ATOM 773 C C . ALA A 1 105 ? -8.643 7.220 -2.304 1.00 96.31 105 ALA A C 1
ATOM 775 O O . ALA A 1 105 ? -8.811 8.084 -1.448 1.00 96.31 105 ALA A O 1
ATOM 776 N N . ASP A 1 106 ? -9.557 6.284 -2.575 1.00 96.44 106 ASP A N 1
ATOM 777 C CA . ASP A 1 106 ? -10.940 6.284 -2.082 1.00 96.44 106 ASP A CA 1
ATOM 778 C C . ASP A 1 1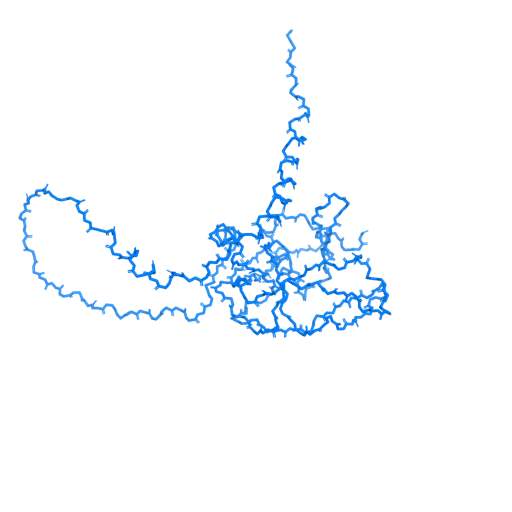06 ? -11.196 5.154 -1.072 1.00 96.44 106 ASP A C 1
ATOM 780 O O . ASP A 1 106 ? -10.567 4.097 -1.189 1.00 96.44 106 ASP A O 1
ATOM 784 N N . PRO A 1 107 ? -12.124 5.325 -0.111 1.00 97.00 107 PRO A N 1
ATOM 785 C CA . PRO A 1 107 ? -12.523 4.254 0.793 1.00 97.00 107 PRO A CA 1
ATOM 786 C C . PRO A 1 107 ? -13.423 3.266 0.047 1.00 97.00 107 PRO A C 1
ATOM 788 O O . PRO A 1 107 ? -14.524 3.618 -0.376 1.00 97.00 107 PRO A O 1
ATOM 791 N N . LEU A 1 108 ? -12.957 2.031 -0.116 1.00 96.31 108 LEU A N 1
ATOM 792 C CA . LEU A 1 108 ? -13.691 0.966 -0.789 1.00 96.31 108 LEU A CA 1
ATOM 793 C C . LEU A 1 108 ? -14.094 -0.088 0.243 1.00 96.31 108 LEU A C 1
ATOM 795 O O . LEU A 1 108 ? -13.248 -0.714 0.877 1.00 96.31 108 LEU A O 1
ATOM 799 N N . ASP A 1 109 ? -15.397 -0.296 0.396 1.00 96.25 109 ASP A N 1
ATOM 800 C CA . ASP A 1 109 ? -15.973 -1.352 1.236 1.00 96.25 109 ASP A CA 1
ATOM 801 C C . ASP A 1 109 ? -15.639 -2.760 0.730 1.00 96.25 109 ASP A C 1
ATOM 803 O O . ASP A 1 109 ? -15.703 -3.727 1.486 1.00 96.25 109 ASP A O 1
ATOM 807 N N . ARG A 1 110 ? -15.237 -2.862 -0.538 1.00 97.00 110 ARG A N 1
ATOM 808 C CA . ARG A 1 110 ? -14.782 -4.085 -1.178 1.00 97.00 110 ARG A CA 1
ATOM 809 C C . ARG A 1 110 ? -13.746 -3.790 -2.256 1.00 97.00 110 ARG A C 1
ATOM 811 O O . ARG A 1 110 ? -13.944 -2.946 -3.132 1.00 97.00 110 ARG A O 1
ATOM 818 N N . LEU A 1 111 ? -12.634 -4.516 -2.207 1.00 97.81 111 LEU A N 1
ATOM 819 C CA . LEU A 1 111 ? -11.587 -4.458 -3.218 1.00 97.81 111 LEU A CA 1
ATOM 820 C C . LEU A 1 111 ? -11.807 -5.565 -4.244 1.00 97.81 111 LEU A C 1
ATOM 822 O O . LEU A 1 111 ? -11.984 -6.725 -3.887 1.00 97.81 111 LEU A O 1
ATOM 826 N N . GLU A 1 112 ? -11.773 -5.195 -5.520 1.00 97.88 112 GLU A N 1
ATOM 827 C CA . GLU A 1 112 ? -11.885 -6.116 -6.652 1.00 97.88 112 GLU A CA 1
ATOM 828 C C . GLU A 1 112 ? -10.508 -6.306 -7.312 1.00 97.88 112 GLU A C 1
ATOM 830 O O . GLU A 1 112 ? -9.774 -5.317 -7.459 1.00 97.88 112 GLU A O 1
ATOM 835 N N . PRO A 1 113 ? -10.146 -7.531 -7.741 1.00 97.62 113 PRO A N 1
ATOM 836 C CA . PRO A 1 113 ? -8.933 -7.788 -8.511 1.00 97.62 113 PRO A CA 1
ATOM 837 C C . PRO A 1 113 ? -8.850 -6.916 -9.765 1.00 97.62 113 PRO A C 1
ATOM 839 O O . PRO A 1 113 ? -9.836 -6.733 -10.482 1.00 97.62 113 PRO A O 1
ATOM 842 N N . ARG A 1 114 ? -7.661 -6.379 -10.061 1.00 94.69 114 ARG A N 1
ATOM 843 C CA . ARG A 1 114 ? -7.428 -5.559 -11.262 1.00 94.69 114 ARG A CA 1
ATOM 844 C C . ARG A 1 114 ? -6.210 -6.048 -12.023 1.00 94.69 114 ARG A C 1
ATOM 846 O O . ARG A 1 114 ? -5.287 -6.611 -11.439 1.00 94.69 114 ARG A O 1
ATOM 853 N N . GLN A 1 115 ? -6.203 -5.812 -13.334 1.00 93.81 115 GLN A N 1
ATOM 854 C CA . GLN A 1 115 ? -5.042 -6.118 -14.158 1.00 93.81 115 GLN A CA 1
ATOM 855 C C . GLN A 1 115 ? -3.873 -5.231 -13.732 1.00 93.81 115 GLN A C 1
ATOM 857 O O . GLN A 1 115 ? -3.865 -4.023 -13.979 1.00 93.81 115 GLN A O 1
ATOM 862 N N . MET A 1 116 ? -2.877 -5.850 -13.110 1.00 86.62 116 MET A N 1
ATOM 863 C CA . MET A 1 116 ? -1.595 -5.213 -12.852 1.00 86.62 116 MET A CA 1
ATOM 864 C C . MET A 1 116 ? -0.780 -5.193 -14.143 1.00 86.62 116 MET A C 1
ATOM 866 O O . MET A 1 116 ? -1.026 -5.961 -15.080 1.00 86.62 116 MET A O 1
ATOM 870 N N . SER A 1 117 ? 0.177 -4.280 -14.231 1.00 83.81 117 SER A N 1
ATOM 871 C CA . SER A 1 117 ? 1.101 -4.233 -15.357 1.00 83.81 117 SER A CA 1
ATOM 872 C C . SER A 1 117 ? 2.476 -3.820 -14.878 1.00 83.81 117 SER A C 1
ATOM 874 O O . SER A 1 117 ? 2.598 -2.899 -14.074 1.00 83.81 117 SER A O 1
ATOM 876 N N . TRP A 1 118 ? 3.504 -4.455 -15.421 1.00 77.69 118 TRP A N 1
ATOM 877 C CA . TRP A 1 118 ? 4.866 -3.936 -15.351 1.00 77.69 118 TRP A CA 1
ATOM 878 C C . TRP A 1 118 ? 5.119 -3.051 -16.565 1.00 77.69 118 TRP A C 1
ATOM 880 O O . TRP A 1 118 ? 4.430 -3.170 -17.582 1.00 77.69 118 TRP A O 1
ATOM 890 N N . ALA A 1 119 ? 6.095 -2.159 -16.438 1.00 76.44 119 ALA A N 1
ATOM 891 C CA . ALA A 1 119 ? 6.604 -1.364 -17.538 1.00 76.44 119 ALA A CA 1
ATOM 892 C C . ALA A 1 119 ? 8.046 -1.777 -17.838 1.00 76.44 119 ALA A C 1
ATOM 894 O O . ALA A 1 119 ? 8.843 -1.942 -16.912 1.00 76.44 119 ALA A O 1
ATOM 895 N N . ASP A 1 120 ? 8.375 -1.921 -19.118 1.00 72.38 120 ASP A N 1
ATOM 896 C CA . ASP A 1 120 ? 9.763 -2.082 -19.548 1.00 72.38 120 ASP A CA 1
ATOM 897 C C . ASP A 1 120 ? 10.520 -0.741 -19.525 1.00 72.38 120 ASP A C 1
ATOM 899 O O . ASP A 1 120 ? 9.955 0.316 -19.224 1.00 72.38 120 ASP A O 1
ATOM 903 N N . GLY A 1 121 ? 11.810 -0.761 -19.873 1.00 69.50 121 GLY A N 1
ATOM 904 C CA . GLY A 1 121 ? 12.629 0.454 -19.925 1.00 69.50 121 GLY A CA 1
ATOM 905 C C . GLY A 1 121 ? 12.195 1.493 -20.968 1.00 69.50 121 GLY A C 1
ATOM 906 O O . GLY A 1 121 ? 12.657 2.630 -20.920 1.00 69.50 121 GLY A O 1
ATOM 907 N N . THR A 1 122 ? 11.278 1.143 -21.876 1.00 76.12 122 THR A N 1
ATOM 908 C CA . THR A 1 122 ? 10.649 2.079 -22.827 1.00 76.12 122 THR A CA 1
ATOM 909 C C . THR A 1 122 ? 9.344 2.676 -22.290 1.00 76.12 122 THR A C 1
ATOM 911 O O . THR A 1 122 ? 8.750 3.553 -22.918 1.00 76.12 122 THR A O 1
ATOM 914 N N . GLY A 1 123 ? 8.885 2.214 -21.123 1.00 76.12 123 GLY A N 1
ATOM 915 C CA . GLY A 1 123 ? 7.607 2.588 -20.523 1.00 76.12 123 GLY A CA 1
ATOM 916 C C . GLY A 1 123 ? 6.413 1.808 -21.077 1.00 76.12 123 GLY A C 1
ATOM 917 O O . GLY A 1 123 ? 5.274 2.080 -20.679 1.00 76.12 123 GLY A O 1
ATOM 918 N N . ARG A 1 124 ? 6.633 0.836 -21.973 1.00 82.19 124 ARG A N 1
ATOM 919 C CA . ARG A 1 124 ? 5.559 -0.015 -22.488 1.00 82.19 124 ARG A CA 1
ATOM 920 C C . ARG A 1 124 ? 5.088 -0.949 -21.383 1.00 82.19 124 ARG A C 1
ATOM 922 O O . ARG A 1 124 ? 5.891 -1.592 -20.717 1.00 82.19 124 ARG A O 1
ATOM 929 N N . ARG A 1 125 ? 3.767 -1.013 -21.201 1.00 83.75 125 ARG A N 1
ATOM 930 C CA . ARG A 1 125 ? 3.123 -1.831 -20.172 1.00 83.75 125 ARG A CA 1
ATOM 931 C C . ARG A 1 125 ? 2.720 -3.192 -20.706 1.00 83.75 125 ARG A C 1
ATOM 933 O O . ARG A 1 125 ? 2.190 -3.266 -21.816 1.00 83.75 125 ARG A O 1
ATOM 940 N N . TYR A 1 126 ? 2.873 -4.230 -19.893 1.00 83.69 126 TYR A N 1
ATOM 941 C CA . TYR A 1 126 ? 2.320 -5.540 -20.217 1.00 83.69 126 TYR A CA 1
ATOM 942 C C . TYR A 1 126 ? 1.618 -6.173 -19.008 1.00 83.69 126 TYR A C 1
ATOM 944 O O . TYR A 1 126 ? 2.001 -5.890 -17.869 1.00 83.69 126 TYR A O 1
ATOM 952 N N . PRO A 1 127 ? 0.580 -7.000 -19.244 1.00 86.81 127 PRO A N 1
ATOM 953 C CA . PRO A 1 127 ? -0.188 -7.654 -18.190 1.00 86.81 127 PRO A CA 1
ATOM 954 C C . PRO A 1 127 ? 0.685 -8.459 -17.237 1.00 86.81 127 PRO A C 1
ATOM 956 O O . PRO A 1 127 ? 1.483 -9.291 -17.644 1.00 86.81 127 PRO A O 1
ATOM 959 N N . ASP A 1 128 ? 0.513 -8.217 -15.953 1.00 81.94 128 ASP A N 1
ATOM 960 C CA . ASP A 1 128 ? 1.293 -8.849 -14.910 1.00 81.94 128 ASP A CA 1
ATOM 961 C C . ASP A 1 128 ? 0.561 -10.039 -14.274 1.00 81.94 128 ASP A C 1
ATOM 963 O O . ASP A 1 128 ? 0.080 -9.963 -13.138 1.00 81.94 128 ASP A O 1
ATOM 967 N N . GLY A 1 129 ? 0.464 -11.123 -15.045 1.00 86.31 129 GLY A N 1
ATOM 968 C CA . GLY A 1 129 ? -0.311 -12.302 -14.671 1.00 86.31 129 GLY A CA 1
ATOM 969 C C . GLY A 1 129 ? -1.815 -12.023 -14.625 1.00 86.31 129 GLY A C 1
ATOM 970 O O . GLY A 1 129 ? -2.306 -11.054 -15.214 1.00 86.31 129 GLY A O 1
ATOM 971 N N . GLU A 1 130 ? -2.537 -12.890 -13.918 1.00 91.81 130 GLU A N 1
ATOM 972 C CA . GLU A 1 130 ? -3.976 -12.743 -13.700 1.00 91.81 130 GLU A CA 1
ATOM 973 C C . GLU A 1 130 ? -4.301 -11.485 -12.873 1.00 91.81 130 GLU A C 1
ATOM 975 O O . GLU A 1 130 ? -3.501 -11.085 -12.016 1.00 91.81 130 GLU A O 1
ATOM 980 N N . PRO A 1 131 ? -5.480 -10.867 -13.080 1.00 95.94 131 PRO A N 1
ATOM 981 C CA . PRO A 1 131 ? -5.960 -9.785 -12.233 1.00 95.94 131 PRO A CA 1
ATOM 982 C C . PRO A 1 131 ? -5.895 -10.148 -10.748 1.00 95.94 131 PRO A C 1
ATOM 984 O O . PRO A 1 131 ? -6.331 -11.222 -10.331 1.00 95.94 131 PRO A O 1
ATOM 987 N N . ALA A 1 132 ? -5.371 -9.229 -9.942 1.00 96.75 132 ALA A N 1
ATOM 988 C CA . ALA A 1 132 ? -5.178 -9.453 -8.517 1.00 96.75 132 ALA A CA 1
ATOM 989 C C . ALA A 1 132 ? -5.330 -8.160 -7.711 1.00 96.75 132 ALA A C 1
ATOM 991 O O . ALA A 1 132 ? -5.231 -7.048 -8.236 1.00 96.75 132 ALA A O 1
ATOM 992 N N . ILE A 1 133 ? -5.558 -8.321 -6.412 1.00 97.25 133 ILE A N 1
ATOM 993 C CA . ILE A 1 133 ? -5.333 -7.295 -5.395 1.00 97.25 133 ILE A CA 1
ATOM 994 C C . ILE A 1 133 ? -3.925 -7.530 -4.853 1.00 97.25 133 ILE A C 1
ATOM 996 O O . ILE A 1 133 ? -3.676 -8.585 -4.273 1.00 97.25 133 ILE A O 1
ATOM 1000 N N . CYS A 1 134 ? -3.016 -6.571 -5.027 1.00 95.69 134 CYS A N 1
ATOM 1001 C CA . CYS A 1 134 ? -1.693 -6.617 -4.400 1.00 95.69 134 CYS A CA 1
ATOM 1002 C C . CYS A 1 134 ? -1.751 -5.974 -3.014 1.00 95.69 134 CYS A C 1
ATOM 1004 O O . CYS A 1 134 ? -2.301 -4.883 -2.874 1.00 95.69 134 CYS A O 1
ATOM 1006 N N . ALA A 1 135 ? -1.175 -6.614 -2.009 1.00 97.50 135 ALA A N 1
ATOM 1007 C CA . ALA A 1 135 ? -1.090 -6.092 -0.652 1.00 97.50 135 ALA A CA 1
ATOM 1008 C C . ALA A 1 135 ? 0.347 -6.170 -0.128 1.00 97.50 135 ALA A C 1
ATOM 1010 O O . ALA A 1 135 ? 1.203 -6.828 -0.721 1.00 97.50 135 ALA A O 1
ATOM 1011 N N . ASP A 1 136 ? 0.592 -5.507 0.993 1.00 97.12 136 ASP A N 1
ATOM 1012 C CA . ASP A 1 136 ? 1.872 -5.530 1.693 1.00 97.12 136 ASP A CA 1
ATOM 1013 C C . ASP A 1 136 ? 1.665 -5.952 3.157 1.00 97.12 136 ASP A C 1
ATOM 1015 O O . ASP A 1 136 ? 0.580 -5.781 3.723 1.00 97.12 136 ASP A O 1
ATOM 1019 N N . ALA A 1 137 ? 2.690 -6.552 3.757 1.00 96.38 137 ALA A N 1
ATOM 1020 C CA . ALA A 1 137 ? 2.696 -6.906 5.174 1.00 96.38 137 ALA A CA 1
ATOM 1021 C C . ALA A 1 137 ? 2.968 -5.682 6.070 1.00 96.38 137 ALA A C 1
ATOM 1023 O O . ALA A 1 137 ? 2.560 -5.671 7.229 1.00 96.38 137 ALA A O 1
ATOM 1024 N N . SER A 1 138 ? 3.627 -4.651 5.534 1.00 96.25 138 SER A N 1
ATOM 1025 C CA . SER A 1 138 ? 3.799 -3.339 6.157 1.00 96.25 138 SER A CA 1
ATOM 1026 C C . SER A 1 138 ? 2.808 -2.333 5.574 1.00 96.25 138 SER A C 1
ATOM 1028 O O . SER A 1 138 ? 2.427 -2.412 4.409 1.00 96.25 138 SER A O 1
ATOM 1030 N N . TYR A 1 139 ? 2.388 -1.354 6.372 1.00 97.94 139 TYR A N 1
ATOM 1031 C CA . TYR A 1 139 ? 1.438 -0.337 5.923 1.00 97.94 139 TYR A CA 1
ATOM 1032 C C . TYR A 1 139 ? 2.104 0.868 5.239 1.00 97.94 139 TYR A C 1
ATOM 1034 O O . TYR A 1 139 ? 1.390 1.656 4.625 1.00 97.94 139 TYR A O 1
ATOM 1042 N N . ASP A 1 140 ? 3.430 1.035 5.312 1.00 97.94 140 ASP A N 1
ATOM 1043 C CA . ASP A 1 140 ? 4.108 2.246 4.814 1.00 97.94 140 ASP A CA 1
ATOM 1044 C C . ASP A 1 140 ? 3.979 2.411 3.291 1.00 97.94 140 ASP A C 1
ATOM 1046 O O . ASP A 1 140 ? 3.573 3.466 2.800 1.00 97.94 140 ASP A O 1
ATOM 1050 N N . ILE A 1 141 ? 4.254 1.346 2.532 1.00 96.75 141 ILE A N 1
ATOM 1051 C CA . ILE A 1 141 ? 4.088 1.339 1.073 1.00 96.75 141 ILE A CA 1
ATOM 1052 C C . ILE A 1 141 ? 2.611 1.562 0.695 1.00 96.75 141 ILE A C 1
ATOM 1054 O O . ILE A 1 141 ? 2.334 2.467 -0.097 1.00 96.75 141 ILE A O 1
ATOM 1058 N N . PRO A 1 142 ? 1.632 0.830 1.263 1.00 98.38 142 PRO A N 1
ATOM 1059 C CA . PRO A 1 142 ? 0.211 1.110 1.067 1.00 98.38 142 PRO A CA 1
ATOM 1060 C C . PRO A 1 142 ? -0.214 2.537 1.425 1.00 98.38 142 PRO A C 1
ATOM 1062 O O . PRO A 1 142 ? -1.000 3.126 0.686 1.00 98.38 142 PRO A O 1
ATOM 1065 N N . MET A 1 143 ? 0.309 3.122 2.504 1.00 98.62 143 MET A N 1
ATOM 1066 C CA . MET A 1 143 ? 0.042 4.512 2.885 1.00 98.62 143 MET A CA 1
ATOM 1067 C C . MET A 1 143 ? 0.547 5.475 1.807 1.00 98.62 143 MET A C 1
ATOM 1069 O O . MET A 1 143 ? -0.222 6.301 1.312 1.00 98.62 143 MET A O 1
ATOM 1073 N N . PHE A 1 144 ? 1.795 5.308 1.363 1.00 98.12 144 PHE A N 1
ATOM 1074 C CA . PHE A 1 144 ? 2.360 6.085 0.262 1.00 98.12 144 PHE A CA 1
ATOM 1075 C C . PHE A 1 144 ? 1.523 5.947 -1.020 1.00 98.12 144 PHE A C 1
ATOM 1077 O O . PHE A 1 144 ? 1.108 6.937 -1.623 1.00 98.12 144 PHE A O 1
ATOM 1084 N N . MET A 1 145 ? 1.190 4.718 -1.420 1.00 97.06 145 MET A N 1
ATOM 1085 C CA . MET A 1 145 ? 0.348 4.477 -2.592 1.00 97.06 145 MET A CA 1
ATOM 1086 C C . MET A 1 145 ? -1.020 5.154 -2.460 1.00 97.06 145 MET A C 1
ATOM 1088 O O . MET A 1 145 ? -1.492 5.756 -3.420 1.00 97.06 145 MET A O 1
ATOM 1092 N N . ALA A 1 146 ? -1.656 5.088 -1.291 1.00 98.19 146 ALA A N 1
ATOM 1093 C CA . ALA A 1 146 ? -2.951 5.712 -1.041 1.00 98.19 146 ALA A CA 1
ATOM 1094 C C . ALA A 1 146 ? -2.913 7.242 -1.221 1.00 98.19 146 ALA A C 1
ATOM 1096 O O . ALA A 1 146 ? -3.844 7.831 -1.784 1.00 98.19 146 ALA A O 1
ATOM 1097 N N . LEU A 1 147 ? -1.816 7.872 -0.794 1.00 98.06 147 LEU A N 1
ATOM 1098 C CA . LEU A 1 147 ? -1.603 9.313 -0.910 1.00 98.06 147 LEU A CA 1
ATOM 1099 C C . LEU A 1 147 ? -1.360 9.752 -2.360 1.00 98.06 147 LEU A C 1
ATOM 1101 O O . LEU A 1 147 ? -1.897 10.776 -2.769 1.00 98.06 147 LEU A O 1
ATOM 1105 N N . PHE A 1 148 ? -0.653 8.974 -3.185 1.00 96.38 148 PHE A N 1
ATOM 1106 C CA . PHE A 1 148 ? -0.221 9.433 -4.519 1.00 96.38 148 PHE A CA 1
ATOM 1107 C C . PHE A 1 148 ? -0.968 8.826 -5.718 1.00 96.38 148 PHE A C 1
ATOM 1109 O O . PHE A 1 148 ? -0.937 9.389 -6.821 1.00 96.38 148 PHE A O 1
ATOM 1116 N N . LYS A 1 149 ? -1.669 7.702 -5.534 1.00 92.31 149 LYS A N 1
ATOM 1117 C CA . LYS A 1 149 ? -2.353 6.984 -6.620 1.00 92.31 149 LYS A CA 1
ATOM 1118 C C . LYS A 1 149 ? -3.382 7.861 -7.330 1.00 92.31 149 LYS A C 1
ATOM 1120 O O . LYS A 1 149 ? -4.312 8.371 -6.719 1.00 92.31 149 LYS A O 1
ATOM 1125 N N . GLY A 1 150 ? -3.217 7.993 -8.648 1.00 89.50 150 GLY A N 1
ATOM 1126 C CA . GLY A 1 150 ? -4.106 8.778 -9.511 1.00 89.50 150 GLY A CA 1
ATOM 1127 C C . GLY A 1 150 ? -3.878 10.292 -9.471 1.00 89.50 150 GLY A C 1
ATOM 1128 O O . GLY A 1 150 ? -4.605 11.006 -10.154 1.00 89.50 150 GLY A O 1
ATOM 1129 N N . ARG A 1 151 ? -2.886 10.780 -8.711 1.00 91.56 151 ARG A N 1
ATOM 1130 C CA . ARG A 1 151 ? -2.622 12.221 -8.535 1.00 91.56 151 ARG A CA 1
ATOM 1131 C C . ARG A 1 151 ? -1.379 12.692 -9.279 1.00 91.56 151 ARG A C 1
ATOM 1133 O O . ARG A 1 151 ? -1.425 13.689 -9.986 1.00 91.56 151 ARG A O 1
ATOM 1140 N N . THR A 1 152 ? -0.287 11.944 -9.167 1.00 91.62 152 THR A N 1
ATOM 1141 C CA . THR A 1 152 ? 0.995 12.273 -9.806 1.00 91.62 152 THR A CA 1
ATOM 1142 C C . THR A 1 152 ? 1.734 10.998 -10.213 1.00 91.62 152 THR A C 1
ATOM 1144 O O . THR A 1 152 ? 1.258 9.882 -9.980 1.00 91.62 152 THR A O 1
ATOM 1147 N N . ARG A 1 153 ? 2.899 11.137 -10.850 1.00 89.62 153 ARG A N 1
ATOM 1148 C CA . ARG A 1 153 ? 3.817 10.014 -11.060 1.00 89.62 153 ARG A CA 1
ATOM 1149 C C . ARG A 1 153 ? 4.506 9.709 -9.736 1.00 89.62 153 ARG A C 1
ATOM 1151 O O . ARG A 1 153 ? 5.102 10.596 -9.140 1.00 89.62 153 ARG A O 1
ATOM 1158 N N . TYR A 1 154 ? 4.446 8.462 -9.294 1.00 92.12 154 TYR A N 1
ATOM 1159 C CA . TYR A 1 154 ? 5.056 8.037 -8.042 1.00 92.12 154 TYR A CA 1
ATOM 1160 C C . TYR A 1 154 ? 5.660 6.643 -8.177 1.00 92.12 154 TYR A C 1
ATOM 1162 O O . TYR A 1 154 ? 5.381 5.910 -9.131 1.00 92.12 154 TYR A O 1
ATOM 1170 N N . GLY A 1 155 ? 6.507 6.287 -7.223 1.00 90.38 155 GLY A N 1
ATOM 1171 C CA . GLY A 1 155 ? 7.113 4.972 -7.119 1.00 90.38 155 GLY A CA 1
ATOM 1172 C C . GLY A 1 155 ? 7.897 4.837 -5.827 1.00 90.38 155 GLY A C 1
ATOM 1173 O O . GLY A 1 155 ? 8.176 5.818 -5.143 1.00 90.38 155 GLY A O 1
ATOM 1174 N N . TYR A 1 156 ? 8.240 3.606 -5.499 1.00 91.44 156 TYR A N 1
ATOM 1175 C CA . TYR A 1 156 ? 9.131 3.287 -4.400 1.00 91.44 156 TYR A CA 1
ATOM 1176 C C . TYR A 1 156 ? 10.102 2.204 -4.866 1.00 91.44 156 TYR A C 1
ATOM 1178 O O . TYR A 1 156 ? 9.850 1.515 -5.857 1.00 91.44 156 TYR A O 1
ATOM 1186 N N . GLY A 1 157 ? 11.225 2.081 -4.178 1.00 87.62 157 GLY A N 1
ATOM 1187 C CA . GLY A 1 157 ? 12.233 1.065 -4.453 1.00 87.62 157 GLY A CA 1
ATOM 1188 C C . GLY A 1 157 ? 13.159 0.907 -3.263 1.00 87.62 157 GLY A C 1
ATOM 1189 O O . GLY A 1 157 ? 12.970 1.565 -2.244 1.00 87.62 157 GLY A O 1
ATOM 1190 N N . THR A 1 158 ? 14.162 0.054 -3.399 1.00 87.81 158 THR A N 1
ATOM 1191 C CA . THR A 1 158 ? 15.154 -0.182 -2.351 1.00 87.81 158 THR A CA 1
ATOM 1192 C C . THR A 1 158 ? 16.485 0.441 -2.754 1.00 87.81 158 THR A C 1
ATOM 1194 O O . THR A 1 158 ? 16.891 0.334 -3.912 1.00 87.81 158 THR A O 1
ATOM 1197 N N . ASP A 1 159 ? 17.143 1.131 -1.827 1.00 86.00 159 ASP A N 1
ATOM 1198 C CA . ASP A 1 159 ? 18.485 1.673 -2.035 1.00 86.00 159 ASP A CA 1
ATOM 1199 C C . ASP A 1 159 ? 19.583 0.609 -1.877 1.00 86.00 159 ASP A C 1
ATOM 1201 O O . ASP A 1 159 ? 19.313 -0.567 -1.626 1.00 86.00 159 ASP A O 1
ATOM 1205 N N . ALA A 1 160 ? 20.843 1.018 -2.041 1.00 86.00 160 ALA A N 1
ATOM 1206 C CA . ALA A 1 160 ? 21.991 0.121 -1.904 1.00 86.00 160 ALA A CA 1
ATOM 1207 C C . ALA A 1 160 ? 22.161 -0.447 -0.480 1.00 86.00 160 ALA A C 1
ATOM 1209 O O . ALA A 1 160 ? 22.790 -1.493 -0.317 1.00 86.00 160 ALA A O 1
ATOM 1210 N N . ASP A 1 161 ? 21.590 0.219 0.526 1.00 89.12 161 ASP A N 1
ATOM 1211 C CA . ASP A 1 161 ? 21.659 -0.155 1.938 1.00 89.12 161 ASP A CA 1
ATOM 1212 C C . ASP A 1 161 ? 20.450 -1.000 2.383 1.00 89.12 161 ASP A C 1
ATOM 1214 O O . ASP A 1 161 ? 20.397 -1.465 3.523 1.00 89.12 161 ASP A O 1
ATOM 1218 N N . GLY A 1 162 ? 19.489 -1.246 1.488 1.00 86.50 162 GLY A N 1
ATOM 1219 C CA . GLY A 1 162 ? 18.286 -2.019 1.786 1.00 86.50 162 GLY A CA 1
ATOM 1220 C C . GLY A 1 162 ? 17.111 -1.188 2.311 1.00 86.50 162 GLY A C 1
ATOM 1221 O O . GLY A 1 162 ? 16.091 -1.771 2.683 1.00 86.50 162 GLY A O 1
ATOM 1222 N N . ASN A 1 163 ? 17.206 0.144 2.341 1.00 90.19 163 ASN A N 1
ATOM 1223 C CA . ASN A 1 163 ? 16.115 1.007 2.795 1.00 90.19 163 ASN A CA 1
ATOM 1224 C C . ASN A 1 163 ? 15.124 1.289 1.666 1.00 90.19 163 ASN A C 1
ATOM 1226 O O . ASN A 1 163 ? 15.499 1.425 0.501 1.00 90.19 163 ASN A O 1
ATOM 1230 N N . VAL A 1 164 ? 13.848 1.439 2.020 1.00 91.56 164 VAL A N 1
ATOM 1231 C CA . VAL A 1 164 ? 12.817 1.852 1.064 1.00 91.56 164 VAL A CA 1
ATOM 1232 C C . VAL A 1 164 ? 12.937 3.352 0.796 1.00 91.56 164 VAL A C 1
ATOM 1234 O O . VAL A 1 164 ? 12.866 4.163 1.716 1.00 91.56 164 VAL A O 1
ATOM 1237 N N . ILE A 1 165 ? 13.079 3.724 -0.475 1.00 94.25 165 ILE A N 1
ATOM 1238 C CA . ILE A 1 165 ? 13.012 5.105 -0.956 1.00 94.25 165 ILE A CA 1
ATOM 1239 C C . ILE A 1 165 ? 11.656 5.337 -1.612 1.00 94.25 165 ILE A C 1
ATOM 1241 O O . ILE A 1 165 ? 11.267 4.591 -2.511 1.00 94.25 165 ILE A O 1
ATOM 1245 N N . TYR A 1 166 ? 11.000 6.434 -1.242 1.00 95.06 166 TYR A N 1
ATOM 1246 C CA . TYR A 1 166 ? 9.751 6.899 -1.839 1.00 95.06 166 TYR A CA 1
ATOM 1247 C C . TYR A 1 166 ? 10.010 8.078 -2.774 1.00 95.06 166 TYR A C 1
ATOM 1249 O O . TYR A 1 166 ? 10.789 8.978 -2.454 1.00 95.06 166 TYR A O 1
ATOM 1257 N N . ARG A 1 167 ? 9.370 8.072 -3.946 1.00 94.62 167 ARG A N 1
ATOM 1258 C CA . ARG A 1 167 ? 9.535 9.109 -4.969 1.00 94.62 167 ARG A CA 1
ATOM 1259 C C . ARG A 1 167 ? 8.195 9.549 -5.523 1.00 94.62 167 ARG A C 1
ATOM 1261 O O . ARG A 1 167 ? 7.420 8.710 -5.986 1.00 94.62 167 ARG A O 1
ATOM 1268 N N . ALA A 1 168 ? 7.948 10.850 -5.557 1.00 94.44 168 ALA A N 1
ATOM 1269 C CA . ALA A 1 168 ? 6.775 11.429 -6.198 1.00 94.44 168 ALA A CA 1
ATOM 1270 C C . ALA A 1 168 ? 7.192 12.644 -7.021 1.00 94.44 168 ALA A C 1
ATOM 1272 O O . ALA A 1 168 ? 7.992 13.464 -6.580 1.00 94.44 168 ALA A O 1
ATOM 1273 N N . LYS A 1 169 ? 6.655 12.758 -8.234 1.00 92.75 169 LYS A N 1
ATOM 1274 C CA . LYS A 1 169 ? 6.921 13.908 -9.089 1.00 92.75 169 LYS A CA 1
ATOM 1275 C C . LYS A 1 169 ? 6.359 15.159 -8.422 1.00 92.75 169 LYS A C 1
ATOM 1277 O O . LYS A 1 169 ? 5.188 15.161 -8.040 1.00 92.75 169 LYS A O 1
ATOM 1282 N N . GLY A 1 170 ? 7.194 16.190 -8.320 1.00 88.88 170 GLY A N 1
ATOM 1283 C CA . GLY A 1 170 ? 6.828 17.450 -7.681 1.00 88.88 170 GLY A CA 1
ATOM 1284 C C . GLY A 1 170 ? 6.987 17.437 -6.161 1.00 88.88 170 GLY A C 1
ATOM 1285 O O . GLY A 1 170 ? 6.601 18.406 -5.521 1.00 88.88 170 GLY A O 1
ATOM 1286 N N . ALA A 1 171 ? 7.584 16.398 -5.560 1.00 86.50 171 ALA A N 1
ATOM 1287 C CA . ALA A 1 171 ? 7.780 16.325 -4.104 1.00 86.50 171 ALA A CA 1
ATOM 1288 C C . ALA A 1 171 ? 8.544 17.523 -3.513 1.00 86.50 171 ALA A C 1
ATOM 1290 O O . ALA A 1 171 ? 8.336 17.874 -2.356 1.00 86.50 171 ALA A O 1
ATOM 1291 N N . ALA A 1 172 ? 9.404 18.173 -4.303 1.00 83.00 172 ALA A N 1
ATOM 1292 C CA . ALA A 1 172 ? 10.161 19.347 -3.874 1.00 83.00 172 ALA A CA 1
ATOM 1293 C C . ALA A 1 172 ? 9.427 20.688 -4.083 1.00 83.00 172 ALA A C 1
ATOM 1295 O O . ALA A 1 172 ? 9.889 21.714 -3.584 1.00 83.00 172 ALA A O 1
ATOM 1296 N N . THR A 1 173 ? 8.343 20.716 -4.862 1.00 82.62 173 THR A N 1
ATOM 1297 C CA . THR A 1 173 ? 7.785 21.962 -5.418 1.00 82.62 173 THR A CA 1
ATOM 1298 C C . THR A 1 173 ? 6.270 22.092 -5.299 1.00 82.62 173 THR A C 1
ATOM 1300 O O . THR A 1 173 ? 5.766 23.215 -5.306 1.00 82.62 173 THR A O 1
ATOM 1303 N N . GLU A 1 174 ? 5.539 20.986 -5.186 1.00 85.12 174 GLU A N 1
ATOM 1304 C CA . GLU A 1 174 ? 4.085 20.970 -5.068 1.00 85.12 174 GLU A CA 1
ATOM 1305 C C . GLU A 1 174 ? 3.643 20.921 -3.603 1.00 85.12 174 GLU A C 1
ATOM 1307 O O . GLU A 1 174 ? 4.209 20.204 -2.777 1.00 85.12 174 GLU A O 1
ATOM 1312 N N . ASP A 1 175 ? 2.582 21.664 -3.283 1.00 88.50 175 ASP A N 1
ATOM 1313 C CA . ASP A 1 175 ? 1.913 21.550 -1.991 1.00 88.50 175 ASP A CA 1
ATOM 1314 C C . ASP A 1 175 ? 1.073 20.266 -1.954 1.00 88.50 175 ASP A C 1
ATOM 1316 O O . ASP A 1 175 ? 0.027 20.153 -2.597 1.00 88.50 175 ASP A O 1
ATOM 1320 N N . MET A 1 176 ? 1.553 19.286 -1.190 1.00 90.62 176 MET A N 1
ATOM 1321 C CA . MET A 1 176 ? 0.902 17.989 -1.009 1.00 90.62 176 MET A CA 1
ATOM 1322 C C . MET A 1 176 ? 0.044 17.930 0.259 1.00 90.62 176 MET A C 1
ATOM 1324 O O . MET A 1 176 ? -0.586 16.907 0.505 1.00 90.62 176 MET A O 1
ATOM 1328 N N . SER A 1 177 ? -0.039 19.002 1.056 1.00 90.38 177 SER A N 1
ATOM 1329 C CA . SER A 1 177 ? -0.727 18.995 2.363 1.00 90.38 177 SER A CA 1
ATOM 1330 C C . SER A 1 177 ? -2.199 18.560 2.292 1.00 90.38 177 SER A C 1
ATOM 1332 O O . SER A 1 177 ? -2.722 17.959 3.229 1.00 90.38 177 SER A O 1
ATOM 1334 N N . GLY A 1 178 ? -2.864 18.795 1.156 1.00 93.12 178 GLY A N 1
ATOM 1335 C CA . GLY A 1 178 ? -4.243 18.365 0.908 1.00 93.12 178 GLY A CA 1
ATOM 1336 C C . GLY A 1 178 ? -4.412 16.886 0.534 1.00 93.12 178 GLY A C 1
ATOM 1337 O O . GLY A 1 178 ? -5.545 16.435 0.337 1.00 93.12 178 GLY A O 1
ATOM 1338 N N . TYR A 1 179 ? -3.327 16.123 0.386 1.00 96.56 179 TYR A N 1
ATOM 1339 C CA . TYR A 1 179 ? -3.403 14.730 -0.042 1.00 96.56 179 TYR A CA 1
ATOM 1340 C C . TYR A 1 179 ? -3.963 13.866 1.086 1.00 96.56 179 TYR A C 1
ATOM 1342 O O . TYR A 1 179 ? -3.530 13.916 2.237 1.00 96.56 179 TYR A O 1
ATOM 1350 N N . THR A 1 180 ? -4.942 13.042 0.724 1.00 97.81 180 THR A N 1
ATOM 1351 C CA . THR A 1 180 ? -5.542 12.052 1.614 1.00 97.81 180 THR A CA 1
ATOM 1352 C C . THR A 1 180 ? -5.637 10.713 0.902 1.00 97.81 180 THR A C 1
ATOM 1354 O O . THR A 1 180 ? -5.772 10.647 -0.324 1.00 97.81 180 THR A O 1
ATOM 1357 N N . GLY A 1 181 ? -5.550 9.638 1.670 1.00 98.25 181 GLY A N 1
ATOM 1358 C CA . GLY A 1 181 ? -5.625 8.276 1.165 1.00 98.25 181 GLY A CA 1
ATOM 1359 C C . GLY A 1 181 ? -6.338 7.359 2.144 1.00 98.25 181 GLY A C 1
ATOM 1360 O O . GLY A 1 181 ? -6.646 7.744 3.272 1.00 98.25 181 GLY A O 1
ATOM 1361 N N . HIS A 1 182 ? -6.598 6.136 1.700 1.00 98.69 182 HIS A N 1
ATOM 1362 C CA . HIS A 1 182 ? -7.272 5.109 2.476 1.00 98.69 182 HIS A CA 1
ATOM 1363 C C . HIS A 1 182 ? -6.461 3.811 2.438 1.00 98.69 182 HIS A C 1
ATOM 1365 O O . HIS A 1 182 ? -6.242 3.217 1.377 1.00 98.69 182 HIS A O 1
ATOM 1371 N N . VAL A 1 183 ? -6.020 3.363 3.612 1.00 98.75 183 VAL A N 1
ATOM 1372 C CA . VAL A 1 183 ? -5.337 2.081 3.798 1.00 98.75 183 VAL A CA 1
ATOM 1373 C C . VAL A 1 183 ? -6.357 1.043 4.250 1.00 98.75 183 VAL A C 1
ATOM 1375 O O . VAL A 1 183 ? -6.990 1.176 5.294 1.00 98.75 183 VAL A O 1
ATOM 1378 N N . HIS A 1 184 ? -6.520 0.011 3.436 1.00 98.75 184 HIS A N 1
ATOM 1379 C CA . HIS A 1 184 ? -7.460 -1.083 3.626 1.00 98.75 184 HIS A CA 1
ATOM 1380 C C . HIS A 1 184 ? -6.747 -2.199 4.373 1.00 98.75 184 HIS A C 1
ATOM 1382 O O . HIS A 1 184 ? -5.710 -2.677 3.910 1.00 98.75 184 HIS A O 1
ATOM 1388 N N . VAL A 1 185 ? -7.302 -2.606 5.511 1.00 98.69 185 VAL A N 1
ATOM 1389 C CA . VAL A 1 185 ? -6.741 -3.655 6.362 1.00 98.69 185 VAL A CA 1
ATOM 1390 C C . VAL A 1 185 ? -7.571 -4.920 6.197 1.00 98.69 185 VAL A C 1
ATOM 1392 O O . VAL A 1 185 ? -8.786 -4.925 6.419 1.00 98.69 185 VAL A O 1
ATOM 1395 N N . MET A 1 186 ? -6.909 -5.987 5.764 1.00 98.56 186 MET A N 1
ATOM 1396 C CA . MET A 1 186 ? -7.544 -7.230 5.328 1.00 98.56 186 MET A CA 1
ATOM 1397 C C . MET A 1 186 ? -6.920 -8.435 6.018 1.00 98.56 186 MET A C 1
ATOM 1399 O O . MET A 1 186 ? -5.779 -8.380 6.471 1.00 98.56 186 MET A O 1
ATOM 1403 N N . ASP A 1 187 ? -7.658 -9.541 6.076 1.00 98.19 187 ASP A N 1
ATOM 1404 C CA . ASP A 1 187 ? -7.151 -10.805 6.610 1.00 98.19 187 ASP A CA 1
ATOM 1405 C C . ASP A 1 187 ? -6.133 -11.432 5.639 1.00 98.19 187 ASP A C 1
ATOM 1407 O O . ASP A 1 187 ? -6.422 -11.675 4.461 1.00 98.19 187 ASP A O 1
ATOM 1411 N N . ARG A 1 188 ? -4.933 -11.723 6.153 1.00 98.00 188 ARG A N 1
ATOM 1412 C CA . ARG A 1 188 ? -3.806 -12.305 5.409 1.00 98.00 188 ARG A CA 1
ATOM 1413 C C . ARG A 1 188 ? -4.166 -13.619 4.711 1.00 98.00 188 ARG A C 1
ATOM 1415 O O . ARG A 1 188 ? -3.546 -13.935 3.692 1.00 98.00 188 ARG A O 1
ATOM 1422 N N . ARG A 1 189 ? -5.142 -14.381 5.219 1.00 98.19 189 ARG A N 1
ATOM 1423 C CA . ARG A 1 189 ? -5.558 -15.688 4.672 1.00 98.19 189 ARG A CA 1
ATOM 1424 C C . ARG A 1 189 ? -6.168 -15.599 3.272 1.00 98.19 189 ARG A C 1
ATOM 1426 O O . ARG A 1 189 ? -6.185 -16.603 2.568 1.00 98.19 189 ARG A O 1
ATOM 1433 N N . HIS A 1 190 ? -6.634 -14.421 2.853 1.00 98.19 190 HIS A N 1
ATOM 1434 C CA . HIS A 1 190 ? -7.139 -14.201 1.492 1.00 98.19 190 HIS A CA 1
ATOM 1435 C C . HIS A 1 190 ? -6.032 -13.965 0.457 1.00 98.19 190 HIS A C 1
ATOM 1437 O O . HIS A 1 190 ? -6.329 -13.825 -0.730 1.00 98.19 190 HIS A O 1
ATOM 1443 N N . PHE A 1 191 ? -4.772 -13.912 0.892 1.00 98.25 191 PHE A N 1
ATOM 1444 C CA . PHE A 1 191 ? -3.628 -13.581 0.055 1.00 98.25 191 PHE A CA 1
ATOM 1445 C C . PHE A 1 191 ? -2.647 -14.747 -0.025 1.00 98.25 191 PHE A C 1
ATOM 1447 O O . PHE A 1 191 ? -2.457 -15.511 0.924 1.00 98.25 191 PHE A O 1
ATOM 1454 N N . GLN A 1 192 ? -1.966 -14.859 -1.155 1.00 97.00 192 GLN A N 1
ATOM 1455 C CA . GLN A 1 192 ? -0.870 -15.797 -1.366 1.00 97.00 192 GLN A CA 1
ATOM 1456 C C . GLN A 1 192 ? 0.381 -15.007 -1.723 1.00 97.00 192 GLN A C 1
ATOM 1458 O O . GLN A 1 192 ? 0.296 -14.015 -2.441 1.00 97.00 192 GLN A O 1
ATOM 1463 N N . LEU A 1 193 ? 1.530 -15.424 -1.192 1.00 95.31 193 LEU A N 1
ATOM 1464 C CA . LEU A 1 193 ? 2.805 -14.861 -1.616 1.00 95.31 193 LEU A CA 1
ATOM 1465 C C . LEU A 1 193 ? 3.164 -15.519 -2.946 1.00 95.31 193 LEU A C 1
ATOM 1467 O O . LEU A 1 193 ? 3.370 -16.731 -2.988 1.00 95.31 193 LEU A O 1
ATOM 1471 N N . ILE A 1 194 ? 3.179 -14.735 -4.018 1.00 90.94 194 ILE A N 1
ATOM 1472 C CA . ILE A 1 194 ? 3.438 -15.223 -5.369 1.00 90.94 194 ILE A CA 1
ATOM 1473 C C . ILE A 1 194 ? 4.764 -14.644 -5.841 1.00 90.94 194 ILE A C 1
ATOM 1475 O O . ILE A 1 194 ? 4.953 -13.428 -5.849 1.00 90.94 194 ILE A O 1
ATOM 1479 N N . ASP A 1 195 ? 5.665 -15.528 -6.256 1.00 87.19 195 ASP A N 1
ATOM 1480 C CA . ASP A 1 195 ? 6.859 -15.165 -7.008 1.00 87.19 195 ASP A CA 1
ATOM 1481 C C . ASP A 1 195 ? 6.534 -15.205 -8.506 1.00 87.19 195 ASP A C 1
ATOM 1483 O O . ASP A 1 195 ? 6.363 -16.275 -9.098 1.00 87.19 195 ASP A O 1
ATOM 1487 N N . LEU A 1 196 ? 6.365 -14.027 -9.107 1.00 78.62 196 LEU A N 1
ATOM 1488 C CA . LEU A 1 196 ? 6.077 -13.910 -10.530 1.00 78.62 196 LEU A CA 1
ATOM 1489 C C . LEU A 1 196 ? 7.365 -13.747 -11.312 1.00 78.62 196 LEU A C 1
ATOM 1491 O O . LEU A 1 196 ? 7.951 -12.665 -11.367 1.00 78.62 196 LEU A O 1
ATOM 1495 N N . GLN A 1 197 ? 7.734 -14.820 -11.995 1.00 72.94 197 GLN A N 1
ATOM 1496 C CA . GLN A 1 197 ? 8.819 -14.804 -12.957 1.00 72.94 197 GLN A CA 1
ATOM 1497 C C . GLN A 1 197 ? 8.481 -13.856 -14.111 1.00 72.94 197 GLN A C 1
ATOM 1499 O O . GLN A 1 197 ? 7.351 -13.834 -14.610 1.00 72.94 197 GLN A O 1
ATOM 1504 N N . ALA A 1 198 ? 9.467 -13.067 -14.541 1.00 68.88 198 ALA A N 1
ATOM 1505 C CA . ALA A 1 198 ? 9.357 -12.359 -15.806 1.00 68.88 198 ALA A CA 1
ATOM 1506 C C . ALA A 1 198 ? 9.227 -13.413 -16.926 1.00 68.88 198 ALA A C 1
ATOM 1508 O O . ALA A 1 198 ? 10.026 -14.352 -16.960 1.00 68.88 198 ALA A O 1
ATOM 1509 N N . PRO A 1 199 ? 8.221 -13.313 -17.812 1.00 66.81 199 PRO A N 1
ATOM 1510 C CA . PRO A 1 199 ? 8.113 -14.168 -18.980 1.00 66.81 199 PRO A CA 1
ATOM 1511 C C . PRO A 1 199 ? 9.432 -14.252 -19.745 1.00 66.81 199 PRO A C 1
ATOM 1513 O O . PRO A 1 199 ? 10.098 -13.245 -19.990 1.00 66.81 199 PRO A O 1
ATOM 1516 N N . GLN A 1 200 ? 9.787 -15.475 -20.130 1.00 59.25 200 GLN A N 1
ATOM 1517 C CA . GLN A 1 200 ? 10.879 -15.741 -21.054 1.00 59.25 200 GLN A CA 1
ATOM 1518 C C . GLN A 1 200 ? 10.608 -14.906 -22.318 1.00 59.25 200 GLN A C 1
ATOM 1520 O O . GLN A 1 200 ? 9.504 -14.973 -22.848 1.00 59.25 200 GLN A O 1
ATOM 1525 N N . ASP A 1 201 ? 11.559 -14.063 -22.725 1.00 68.81 201 ASP A N 1
ATOM 1526 C CA . ASP A 1 201 ? 11.477 -13.083 -23.833 1.00 68.81 201 ASP A CA 1
ATOM 1527 C C . ASP A 1 201 ? 10.997 -11.665 -23.477 1.00 68.81 201 ASP A C 1
ATOM 1529 O O . ASP A 1 201 ? 10.853 -10.817 -24.364 1.00 68.81 201 ASP A O 1
ATOM 1533 N N . TRP A 1 202 ? 10.774 -11.356 -22.201 1.00 64.56 202 TRP A N 1
ATOM 1534 C CA . TRP A 1 202 ? 10.527 -9.975 -21.784 1.00 64.56 202 TRP A CA 1
ATOM 1535 C C . TRP A 1 202 ? 11.835 -9.224 -21.522 1.00 64.56 202 TRP A C 1
ATOM 1537 O O . TRP A 1 202 ? 12.763 -9.814 -20.968 1.00 64.56 202 TRP A O 1
ATOM 1547 N N . PRO A 1 203 ? 11.950 -7.940 -21.931 1.00 65.75 203 PRO A N 1
ATOM 1548 C CA . PRO A 1 203 ? 13.106 -7.126 -21.572 1.00 65.75 203 PRO A CA 1
ATOM 1549 C C . PRO A 1 203 ? 13.282 -7.093 -20.055 1.00 65.75 203 PRO A C 1
ATOM 1551 O O . PRO A 1 203 ? 12.290 -7.081 -19.321 1.00 65.75 203 PRO A O 1
ATOM 1554 N N . ASP A 1 204 ? 14.538 -7.053 -19.602 1.00 62.44 204 ASP A N 1
ATOM 1555 C CA . ASP A 1 204 ? 14.840 -6.982 -18.177 1.00 62.44 204 ASP A CA 1
ATOM 1556 C C . ASP A 1 204 ? 14.060 -5.818 -17.539 1.00 62.44 204 ASP A C 1
ATOM 1558 O O . ASP A 1 204 ? 14.047 -4.701 -18.080 1.00 62.44 204 ASP A O 1
ATOM 1562 N N . PRO A 1 205 ? 13.364 -6.055 -16.415 1.00 60.44 205 PRO A N 1
ATOM 1563 C CA . PRO A 1 205 ? 12.631 -5.004 -15.727 1.00 60.44 205 PRO A CA 1
ATOM 1564 C C . PRO A 1 205 ? 13.572 -3.848 -15.368 1.00 60.44 205 PRO A C 1
ATOM 1566 O O . PRO A 1 205 ? 14.651 -4.059 -14.816 1.00 60.44 205 PRO A O 1
ATOM 1569 N N . LEU A 1 206 ? 13.123 -2.611 -15.621 1.00 59.12 206 LEU A N 1
ATOM 1570 C CA . LEU A 1 206 ? 13.893 -1.384 -15.351 1.00 59.12 206 LEU A CA 1
ATOM 1571 C C . LEU A 1 206 ? 14.396 -1.311 -13.893 1.00 59.12 206 LEU A C 1
ATOM 1573 O O . LEU A 1 206 ? 15.426 -0.704 -13.622 1.00 59.12 206 LEU A O 1
ATOM 1577 N N . ASN A 1 207 ? 13.679 -1.955 -12.968 1.00 59.56 207 ASN A N 1
ATOM 1578 C CA . ASN A 1 207 ? 13.921 -1.897 -11.528 1.00 59.56 207 ASN A CA 1
ATOM 1579 C C . ASN A 1 207 ? 14.522 -3.195 -10.949 1.00 59.56 207 ASN A C 1
ATOM 1581 O O . ASN A 1 207 ? 14.463 -3.397 -9.738 1.00 59.56 207 ASN A O 1
ATOM 1585 N N . GLY A 1 208 ? 15.095 -4.070 -11.784 1.00 63.03 208 GLY A N 1
ATOM 1586 C CA . GLY A 1 208 ? 15.706 -5.323 -11.331 1.00 63.03 208 GLY A CA 1
ATOM 1587 C C . GLY A 1 208 ? 14.704 -6.465 -11.102 1.00 63.03 208 GLY A C 1
ATOM 1588 O O . GLY A 1 208 ? 13.521 -6.330 -11.431 1.00 63.03 208 GLY A O 1
ATOM 1589 N N . PRO A 1 209 ? 15.174 -7.626 -10.601 1.00 65.12 209 PRO A N 1
ATOM 1590 C CA . PRO A 1 209 ? 14.358 -8.830 -10.492 1.00 65.12 209 PRO A CA 1
ATOM 1591 C C . PRO A 1 209 ? 13.133 -8.579 -9.619 1.00 65.12 209 PRO A C 1
ATOM 1593 O O . PRO A 1 209 ? 13.190 -7.854 -8.625 1.00 65.12 209 PRO A O 1
ATOM 1596 N N . ARG A 1 210 ? 12.012 -9.195 -9.994 1.00 71.88 210 ARG A N 1
ATOM 1597 C CA . ARG A 1 210 ? 10.780 -9.061 -9.228 1.00 71.88 210 ARG A CA 1
ATOM 1598 C C . ARG A 1 210 ? 10.931 -9.622 -7.828 1.00 71.88 210 ARG A C 1
ATOM 1600 O O . ARG A 1 210 ? 11.491 -10.694 -7.626 1.00 71.88 210 ARG A O 1
ATOM 1607 N N . THR A 1 211 ? 10.363 -8.895 -6.878 1.00 77.81 211 THR A N 1
ATOM 1608 C CA . THR A 1 211 ? 10.176 -9.377 -5.517 1.00 77.81 211 THR A CA 1
ATOM 1609 C C . THR A 1 211 ? 8.847 -10.123 -5.419 1.00 77.81 211 THR A C 1
ATOM 1611 O O . THR A 1 211 ? 7.881 -9.707 -6.063 1.00 77.81 211 THR A O 1
ATOM 1614 N N . PRO A 1 212 ? 8.755 -11.182 -4.602 1.00 88.19 212 PRO A N 1
ATOM 1615 C CA . PRO A 1 212 ? 7.482 -11.826 -4.308 1.00 88.19 212 PRO A CA 1
ATOM 1616 C C . PRO A 1 212 ? 6.451 -10.834 -3.754 1.00 88.19 212 PRO A C 1
ATOM 1618 O O . PRO A 1 212 ? 6.787 -9.971 -2.943 1.00 88.19 212 PRO A O 1
ATOM 1621 N N . GLU A 1 213 ? 5.190 -10.981 -4.156 1.00 90.94 213 GLU A N 1
ATOM 1622 C CA . GLU A 1 213 ? 4.098 -10.077 -3.773 1.00 90.94 213 GLU A CA 1
ATOM 1623 C C . GLU A 1 213 ? 2.931 -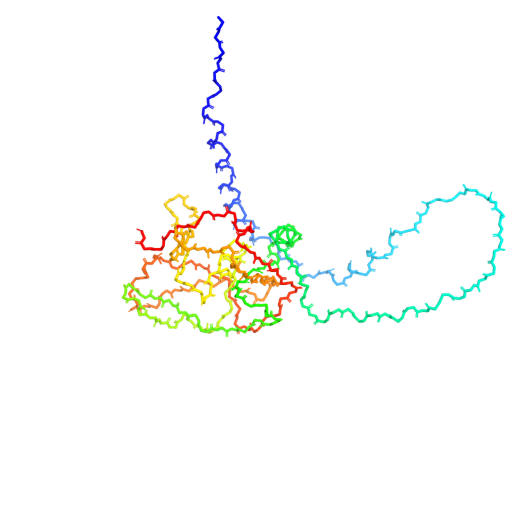10.841 -3.147 1.00 90.94 213 GLU A C 1
ATOM 1625 O O . GLU A 1 213 ? 2.620 -11.968 -3.542 1.00 90.94 213 GLU A O 1
ATOM 1630 N N . LEU A 1 214 ? 2.235 -10.219 -2.194 1.00 96.19 214 LEU A N 1
ATOM 1631 C CA . LEU A 1 214 ? 1.000 -10.769 -1.641 1.00 96.19 214 LEU A CA 1
ATOM 1632 C C . LEU A 1 214 ? -0.161 -10.448 -2.573 1.00 96.19 214 LEU A C 1
ATOM 1634 O O . LEU A 1 214 ? -0.499 -9.281 -2.768 1.00 96.19 214 LEU A O 1
ATOM 1638 N N . ARG A 1 215 ? -0.792 -11.482 -3.129 1.00 96.75 215 ARG A N 1
ATOM 1639 C CA . ARG A 1 215 ? -1.860 -11.345 -4.123 1.00 96.75 215 ARG A CA 1
ATOM 1640 C C . ARG A 1 215 ? -3.122 -12.095 -3.729 1.00 96.75 215 ARG A C 1
ATOM 1642 O O . ARG A 1 215 ? -3.052 -13.215 -3.228 1.00 96.75 215 ARG A O 1
ATOM 1649 N N . SER A 1 216 ? -4.273 -11.488 -4.003 1.00 97.62 216 SER A N 1
ATOM 1650 C CA . SER A 1 216 ? -5.576 -12.157 -3.993 1.00 97.62 216 SER A CA 1
ATOM 1651 C C . SER A 1 216 ? -6.208 -12.081 -5.379 1.00 97.62 216 SER A C 1
ATOM 1653 O O . SER A 1 216 ? -6.329 -10.993 -5.936 1.00 97.62 216 SER A O 1
ATOM 1655 N N . SER A 1 217 ? -6.602 -13.223 -5.943 1.00 96.81 217 SER A N 1
ATOM 1656 C CA . SER A 1 217 ? -7.313 -13.309 -7.231 1.00 96.81 217 SER A CA 1
ATOM 1657 C C . SER A 1 217 ? -8.833 -13.179 -7.088 1.00 96.81 217 SER A C 1
ATOM 1659 O O . SER A 1 217 ? -9.564 -13.247 -8.073 1.00 96.81 217 SER A O 1
ATOM 1661 N N . THR A 1 218 ? -9.322 -12.994 -5.862 1.00 97.56 218 THR A N 1
ATOM 1662 C CA . THR A 1 218 ? -10.741 -12.830 -5.540 1.00 97.56 218 THR A CA 1
ATOM 1663 C C . THR A 1 218 ? -10.984 -11.480 -4.886 1.00 97.56 218 THR A C 1
ATOM 1665 O O . THR A 1 218 ? -10.062 -10.871 -4.349 1.00 97.56 218 THR A O 1
ATOM 1668 N N . ALA A 1 219 ? -12.235 -11.023 -4.899 1.00 98.00 219 ALA A N 1
ATOM 1669 C CA . ALA A 1 219 ? -12.621 -9.840 -4.146 1.00 98.00 219 ALA A CA 1
ATOM 1670 C C . ALA A 1 219 ? -12.401 -10.036 -2.640 1.00 98.00 219 ALA A C 1
ATOM 1672 O O . ALA A 1 219 ? -12.609 -11.135 -2.120 1.00 98.00 219 ALA A O 1
ATOM 1673 N N . VAL A 1 220 ? -12.006 -8.968 -1.946 1.00 98.12 220 VAL A N 1
ATOM 1674 C CA . VAL A 1 220 ? -11.764 -8.980 -0.498 1.00 98.12 220 VAL A CA 1
ATOM 1675 C C . VAL A 1 220 ? -12.427 -7.768 0.143 1.00 98.12 220 VAL A C 1
ATOM 1677 O O . VAL A 1 220 ? -12.244 -6.634 -0.300 1.00 98.12 220 VAL A O 1
ATOM 1680 N N . GLU A 1 221 ? -13.184 -8.013 1.207 1.00 97.81 221 GLU A N 1
ATOM 1681 C CA . GLU A 1 221 ? -13.742 -6.969 2.062 1.00 97.81 221 GLU A CA 1
ATOM 1682 C C . GLU A 1 221 ? -12.738 -6.663 3.186 1.00 97.81 221 GLU A C 1
ATOM 1684 O O . GLU A 1 221 ? -12.347 -7.575 3.925 1.00 97.81 221 GLU A O 1
ATOM 1689 N N . PRO A 1 222 ? -12.258 -5.414 3.327 1.00 98.00 222 PRO A N 1
ATOM 1690 C CA . PRO A 1 222 ? -11.502 -5.024 4.506 1.00 98.00 222 PRO A CA 1
ATOM 1691 C C . PRO A 1 222 ? -12.377 -5.128 5.756 1.00 98.00 222 PRO A C 1
ATOM 1693 O O . PRO A 1 222 ? -13.573 -4.848 5.723 1.00 98.00 222 PRO A O 1
ATOM 1696 N N . PHE A 1 223 ? -11.768 -5.446 6.895 1.00 96.88 223 PHE A N 1
ATOM 1697 C CA . PHE A 1 223 ? -12.456 -5.309 8.184 1.00 96.88 223 PHE A CA 1
ATOM 1698 C C . PHE A 1 223 ? -12.239 -3.915 8.796 1.00 96.88 223 PHE A C 1
ATOM 1700 O O . PHE A 1 223 ? -12.981 -3.510 9.692 1.00 96.88 223 PHE A O 1
ATOM 1707 N N . ALA A 1 224 ? -11.239 -3.167 8.314 1.00 98.31 224 ALA A N 1
ATOM 1708 C CA . ALA A 1 224 ? -11.009 -1.773 8.670 1.00 98.31 224 ALA A CA 1
ATOM 1709 C C . ALA A 1 224 ? -10.446 -0.975 7.487 1.00 98.31 224 ALA A C 1
ATOM 1711 O O . ALA A 1 224 ? -9.663 -1.491 6.688 1.00 98.31 224 ALA A O 1
ATOM 1712 N N . ILE A 1 225 ? -10.814 0.302 7.408 1.00 98.69 225 ILE A N 1
ATOM 1713 C CA . ILE A 1 225 ? -10.250 1.275 6.470 1.00 98.69 225 ILE A CA 1
ATOM 1714 C C . ILE A 1 225 ? -9.734 2.451 7.292 1.00 98.69 225 ILE A C 1
ATOM 1716 O O . ILE A 1 225 ? -10.488 3.075 8.041 1.00 98.69 225 ILE A O 1
ATOM 1720 N N . VAL A 1 226 ? -8.449 2.763 7.145 1.00 98.81 226 VAL A N 1
ATOM 1721 C CA . VAL A 1 226 ? -7.805 3.876 7.841 1.00 98.81 226 VAL A CA 1
ATOM 1722 C C . VAL A 1 226 ? -7.577 5.016 6.863 1.00 98.81 226 VAL A C 1
ATOM 1724 O O . VAL A 1 226 ? -6.822 4.878 5.900 1.00 98.81 226 VAL A O 1
ATOM 1727 N N . LYS A 1 227 ? -8.227 6.154 7.108 1.00 98.75 227 LYS A N 1
ATOM 1728 C CA . LYS A 1 227 ? -7.927 7.395 6.393 1.00 98.75 227 LYS A CA 1
ATOM 1729 C C . LYS A 1 227 ? -6.579 7.943 6.862 1.00 98.75 227 LYS A C 1
ATOM 1731 O O . LYS A 1 227 ? -6.356 8.061 8.064 1.00 98.75 227 LYS A O 1
ATOM 1736 N N . VAL A 1 228 ? -5.726 8.320 5.920 1.00 98.69 228 VAL A N 1
ATOM 1737 C CA . VAL A 1 228 ? -4.389 8.878 6.165 1.00 98.69 228 VAL A CA 1
ATOM 1738 C C . VAL A 1 228 ? -4.206 10.201 5.424 1.00 98.69 228 VAL A C 1
ATOM 1740 O O . VAL A 1 228 ? -4.838 10.429 4.385 1.00 98.69 228 VAL A O 1
ATOM 1743 N N . THR A 1 229 ? -3.351 11.067 5.954 1.00 98.38 229 THR A N 1
ATOM 1744 C CA . THR A 1 229 ? -2.915 12.330 5.335 1.00 98.38 229 THR A CA 1
ATOM 1745 C C . THR A 1 229 ? -1.396 12.342 5.143 1.00 98.38 229 THR A C 1
ATOM 1747 O O . THR A 1 229 ? -0.710 11.389 5.509 1.00 98.38 229 THR A O 1
ATOM 1750 N N . MET A 1 230 ? -0.846 13.412 4.562 1.00 97.06 230 MET A N 1
ATOM 1751 C CA . MET A 1 230 ? 0.612 13.576 4.480 1.00 97.06 230 MET A CA 1
ATOM 1752 C C . MET A 1 230 ? 1.293 13.631 5.851 1.00 97.06 230 MET A C 1
ATOM 1754 O O . MET A 1 230 ? 2.394 13.109 5.982 1.00 97.06 230 MET A O 1
ATOM 1758 N N . ASP A 1 231 ? 0.638 14.198 6.869 1.00 97.38 231 ASP A N 1
ATOM 1759 C CA . ASP A 1 231 ? 1.188 14.290 8.231 1.00 97.38 231 ASP A CA 1
ATOM 1760 C C . ASP A 1 231 ? 1.360 12.909 8.886 1.00 97.38 231 ASP A C 1
ATOM 1762 O O . ASP A 1 231 ? 2.161 12.741 9.805 1.00 97.38 231 ASP A O 1
ATOM 1766 N N . ASP A 1 232 ? 0.617 11.911 8.403 1.00 98.06 232 ASP A N 1
ATOM 1767 C CA . ASP A 1 232 ? 0.718 10.530 8.863 1.00 98.06 232 ASP A CA 1
ATOM 1768 C C . ASP A 1 232 ? 1.920 9.791 8.259 1.00 98.06 232 ASP A C 1
ATOM 1770 O O . ASP A 1 232 ? 2.340 8.777 8.815 1.00 98.06 232 ASP A O 1
ATOM 1774 N N . PHE A 1 233 ? 2.477 10.260 7.137 1.00 97.56 233 PHE A N 1
ATOM 1775 C CA . PHE A 1 233 ? 3.547 9.567 6.422 1.00 97.56 233 PHE A CA 1
ATOM 1776 C C . PHE A 1 233 ? 4.928 10.044 6.904 1.00 97.56 233 PHE A C 1
ATOM 1778 O O . PHE A 1 233 ? 5.336 11.164 6.601 1.00 97.56 233 PHE A O 1
ATOM 1785 N N . PRO A 1 234 ? 5.690 9.216 7.643 1.00 95.75 234 PRO A N 1
ATOM 1786 C CA . PRO A 1 234 ? 6.879 9.680 8.362 1.00 95.75 234 PRO A CA 1
ATOM 1787 C C . PRO A 1 234 ? 8.142 9.730 7.495 1.00 95.75 234 PRO A C 1
ATOM 1789 O O . PRO A 1 234 ? 9.202 10.132 7.979 1.00 95.75 234 PRO A O 1
ATOM 1792 N N . HIS A 1 235 ? 8.066 9.247 6.255 1.00 95.56 235 HIS A N 1
ATOM 1793 C CA . HIS A 1 235 ? 9.236 9.032 5.415 1.00 95.56 235 HIS A CA 1
ATOM 1794 C C . HIS A 1 235 ? 9.461 10.214 4.475 1.00 95.56 235 HIS A C 1
ATOM 1796 O O . HIS A 1 235 ? 8.496 1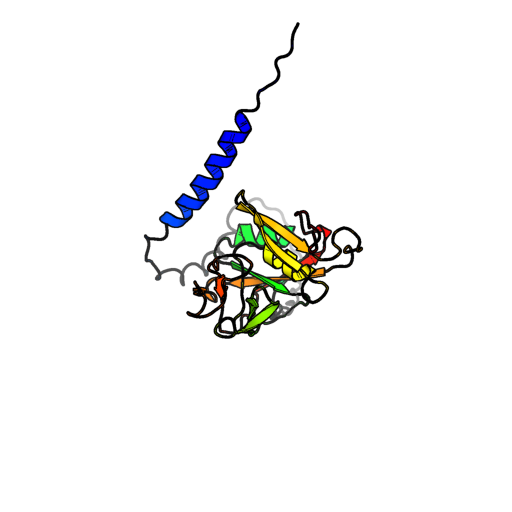0.769 3.941 1.00 95.56 235 HIS A O 1
ATOM 1802 N N . PRO A 1 236 ? 10.725 10.590 4.218 1.00 94.62 236 PRO A N 1
ATOM 1803 C CA . PRO A 1 236 ? 11.023 11.584 3.201 1.00 94.62 236 PRO A CA 1
ATOM 1804 C C . PRO A 1 236 ? 10.573 11.085 1.823 1.00 94.62 236 PRO A C 1
ATOM 1806 O O . PRO A 1 236 ? 10.696 9.901 1.495 1.00 94.62 236 PRO A O 1
ATOM 1809 N N . ILE A 1 237 ? 10.077 12.012 1.007 1.00 95.25 237 ILE A N 1
ATOM 1810 C CA . ILE A 1 237 ? 9.667 11.749 -0.370 1.00 95.25 237 ILE A CA 1
ATOM 1811 C C . ILE A 1 237 ? 10.594 12.539 -1.282 1.00 95.25 237 ILE A C 1
ATOM 1813 O O . ILE A 1 237 ? 10.659 13.765 -1.209 1.00 95.25 237 ILE A O 1
ATOM 1817 N N . ASN A 1 238 ? 11.314 11.822 -2.137 1.00 93.69 238 ASN A N 1
ATOM 1818 C CA . ASN A 1 238 ? 12.224 12.418 -3.103 1.00 93.69 238 ASN A CA 1
ATOM 1819 C C . ASN A 1 238 ? 11.477 12.786 -4.387 1.00 93.69 238 ASN A C 1
ATOM 1821 O O . ASN A 1 238 ? 10.431 12.209 -4.701 1.00 93.69 238 ASN A O 1
ATOM 1825 N N . ASP A 1 239 ? 12.029 13.719 -5.158 1.00 91.56 239 ASP A N 1
ATOM 1826 C CA . ASP A 1 239 ? 11.482 14.001 -6.481 1.00 91.56 239 ASP A CA 1
ATOM 1827 C C . ASP A 1 239 ? 11.726 12.811 -7.422 1.00 91.56 239 ASP A C 1
ATOM 1829 O O . ASP A 1 239 ? 12.703 12.069 -7.300 1.00 91.56 239 ASP A O 1
ATOM 1833 N N . TYR A 1 240 ? 10.793 12.582 -8.341 1.00 79.06 240 TYR A N 1
ATOM 1834 C CA . TYR A 1 240 ? 10.838 11.425 -9.236 1.00 79.06 240 TYR A CA 1
ATOM 1835 C C . TYR A 1 240 ? 11.819 11.625 -10.398 1.00 79.06 240 TYR A C 1
ATOM 1837 O O . TYR A 1 240 ? 12.352 10.651 -10.927 1.00 79.06 240 TYR A O 1
ATOM 1845 N N . ASP A 1 241 ? 12.041 12.877 -10.798 1.00 75.00 241 ASP A N 1
ATOM 1846 C CA . ASP A 1 241 ? 12.812 13.240 -11.991 1.00 75.00 241 ASP A CA 1
ATOM 1847 C C . ASP A 1 241 ? 14.310 13.513 -11.693 1.00 75.00 241 ASP A C 1
ATOM 1849 O O . ASP A 1 241 ? 15.041 13.958 -12.580 1.00 75.00 241 ASP A O 1
ATOM 1853 N N . THR A 1 242 ? 14.771 13.224 -10.466 1.00 57.38 242 THR A N 1
ATOM 1854 C CA . THR A 1 242 ? 16.188 13.247 -10.038 1.00 57.38 242 THR A CA 1
ATOM 1855 C C . THR A 1 242 ? 16.776 11.846 -9.940 1.00 57.38 242 THR A C 1
ATOM 1857 O O . THR A 1 242 ? 17.920 11.661 -10.404 1.00 57.38 242 THR A O 1
#

Radius of gyration: 25.23 Å; chains: 1; bounding box: 79×50×79 Å

Foldseek 3Di:
DDDDDDDDPPVVVVVVVVVVVVVVVVPPPPDDDDPDDPPPPVPPPVPPPDDDDDDDDDDDDDDDDDPDPDDPDPDPPFAAEAEFLVVVVVCCVVQPQQKWKAKAQDDDQKDFFAFDWAAAPVRDTDTQPAGWGWTGSDCQVNQLCFQPPPPFDWDWAADPVGDIATETACLVPDDSQPTKIKMFMFGLVQWDFDQRADPDPDHAGPRHHDDTTTIHNGMTGGNHIYMYGPVRNPDRYHYPVD

pLDDT: mean 74.28, std 25.98, range [27.69, 98.81]

Secondary structure (DSSP, 8-state):
--PPPP-TTHHHHHHHHHHHHHHHHTTSTTS----S-GGGSSSSTTS-S-----------------------PPPPSSPEEEESHHHHHHHHHHHGGGEEEEEESS--SSB--B--EEE-TT--EEE-SS-BEEEBSSSHHHHHHHHHTTTS-EEEEE-TTSPEEEEETTTTTS--TT-EEEEEEEEGGG-EEE--PPPTTPPPPTT-SPPPEEEESS-B--SEEEEEEGGG--S-EEETT-